Protein AF-D8LYL1-F1 (afdb_monomer_lite)

Secondary structure (DSSP, 8-state):
---S----EEEEEEEEE--TT--EEEE-TTTTTTEEEEEEES-TT--EEEEEEEEE--TTTT-EEEEE--TT--EEEEEETTTTTBSEEEEE--TT--EEEE-TTTT-B-SSTT-EEEEEEETT--EEEESS-TTSS-SEEEEEEE-TT-EEE-TTTTTT--EEEEES--HHHHHHHHHHHHHHHTT-

Organism: Blastocystis hominis (NCBI:txid12968)

pLDDT: mean 93.34, std 11.54, range [35.53, 98.94]

Radius of gyration: 15.85 Å; chains: 1; bounding box: 46×28×42 Å

Sequence (188 aa):
MMKNKLKLSTNKSFSIENCRHLKMIEIGEGSFIDFGRFEITKCPKLDSLNIGSEKDSWNFFAASFIIQQLDSLKTIYLGDSAFRMSTETCIENLPQLRTITLKANALLGNNTDSSTLSLTDLPALESLVAEKNSFYFPRTIFFSNISKKAKITLPGAFKKVITNSVSNVPGSLQRMIRDAAEAQSALR

Structure (mmCIF, N/CA/C/O backbone):
data_AF-D8LYL1-F1
#
_entry.id   AF-D8LYL1-F1
#
loop_
_atom_site.group_PDB
_atom_site.id
_atom_site.type_symbol
_atom_site.label_atom_id
_atom_site.label_alt_id
_atom_site.label_comp_id
_atom_site.label_asym_id
_atom_site.label_entity_id
_atom_site.label_seq_id
_atom_site.pdbx_PDB_ins_code
_atom_site.Cartn_x
_atom_site.Cartn_y
_atom_site.Cartn_z
_atom_site.occupancy
_atom_site.B_iso_or_equiv
_atom_site.auth_seq_id
_atom_site.auth_comp_id
_atom_site.auth_asym_id
_atom_site.auth_atom_id
_atom_site.pdbx_PDB_model_num
ATOM 1 N N . MET A 1 1 ? 20.976 -7.919 -18.813 1.00 35.53 1 MET A N 1
ATOM 2 C CA . MET A 1 1 ? 21.184 -6.454 -18.901 1.00 35.53 1 MET A CA 1
ATOM 3 C C . MET A 1 1 ? 20.131 -5.856 -19.826 1.00 35.53 1 MET A C 1
ATOM 5 O O . MET A 1 1 ? 20.262 -5.987 -21.036 1.00 35.53 1 MET A O 1
ATOM 9 N N . MET A 1 2 ? 19.076 -5.244 -19.282 1.00 36.84 2 MET A N 1
ATOM 10 C CA . MET A 1 2 ? 18.119 -4.466 -20.080 1.00 36.84 2 MET A CA 1
ATOM 11 C C . MET A 1 2 ? 18.784 -3.136 -20.465 1.00 36.84 2 MET A C 1
ATOM 13 O O . MET A 1 2 ? 19.057 -2.308 -19.603 1.00 36.84 2 MET A O 1
ATOM 17 N N . LYS A 1 3 ? 19.120 -2.966 -21.750 1.00 41.78 3 LYS A N 1
ATOM 18 C CA . LYS A 1 3 ? 19.848 -1.795 -22.284 1.00 41.78 3 LYS A CA 1
ATOM 19 C C . LYS A 1 3 ? 18.956 -0.591 -22.618 1.00 41.78 3 LYS A C 1
ATOM 21 O O . LYS A 1 3 ? 19.462 0.415 -23.101 1.00 41.78 3 LYS A O 1
ATOM 26 N N . ASN A 1 4 ? 17.663 -0.651 -22.319 1.00 45.97 4 ASN A N 1
ATOM 27 C CA . ASN A 1 4 ? 16.771 0.491 -22.477 1.00 45.97 4 ASN A CA 1
ATOM 28 C C . ASN A 1 4 ? 16.602 1.162 -21.116 1.00 45.97 4 ASN A C 1
ATOM 30 O O . ASN A 1 4 ? 15.990 0.593 -20.216 1.00 45.97 4 ASN A O 1
ATOM 34 N N . LYS A 1 5 ? 17.153 2.372 -20.954 1.00 50.19 5 LYS A N 1
ATOM 35 C CA . LYS A 1 5 ? 16.754 3.247 -19.847 1.00 50.19 5 LYS A CA 1
ATOM 36 C C . LYS A 1 5 ? 15.256 3.497 -20.014 1.00 50.19 5 LYS A C 1
ATOM 38 O O . LYS A 1 5 ? 14.868 4.218 -20.930 1.00 50.19 5 LYS A O 1
ATOM 43 N N . LEU A 1 6 ? 14.428 2.870 -19.176 1.00 54.28 6 LEU A N 1
ATOM 44 C CA . LEU A 1 6 ? 13.010 3.201 -19.061 1.00 54.28 6 LEU A CA 1
ATOM 45 C C . LEU A 1 6 ? 12.922 4.712 -18.829 1.00 54.28 6 LEU A C 1
ATOM 47 O O . LEU A 1 6 ? 13.354 5.215 -17.791 1.00 54.28 6 LEU A O 1
ATOM 51 N N . LYS A 1 7 ? 12.439 5.453 -19.829 1.00 57.56 7 LYS A N 1
ATOM 52 C CA . LYS A 1 7 ? 12.152 6.876 -19.677 1.00 57.56 7 LYS A CA 1
ATOM 53 C C . LYS A 1 7 ? 10.821 6.970 -18.943 1.00 57.56 7 LYS A C 1
ATOM 55 O O . LYS A 1 7 ? 9.768 6.997 -19.571 1.00 57.56 7 LYS A O 1
ATOM 60 N N . LEU A 1 8 ? 10.894 6.936 -17.616 1.00 57.91 8 LEU A N 1
ATOM 61 C CA . LEU A 1 8 ? 9.734 7.080 -16.743 1.00 57.91 8 LEU A CA 1
ATOM 62 C C . LEU A 1 8 ? 9.054 8.414 -17.057 1.00 57.91 8 LEU A C 1
ATOM 64 O O . LEU A 1 8 ? 9.705 9.461 -17.081 1.00 57.91 8 LEU A O 1
ATOM 68 N N . SER A 1 9 ? 7.765 8.353 -17.376 1.00 61.22 9 SER A N 1
ATOM 69 C CA . SER A 1 9 ? 6.973 9.518 -17.747 1.00 61.22 9 SER A CA 1
ATOM 70 C C . SER A 1 9 ? 6.070 9.889 -16.584 1.00 61.22 9 SER A C 1
ATOM 72 O O . SER A 1 9 ? 5.104 9.188 -16.294 1.00 61.22 9 SER A O 1
ATOM 74 N N . THR A 1 10 ? 6.320 11.041 -15.968 1.00 67.75 10 THR A N 1
ATOM 75 C CA . THR A 1 10 ? 5.402 11.639 -14.984 1.00 67.75 10 THR A CA 1
ATOM 76 C C . THR A 1 10 ? 4.073 12.076 -15.608 1.00 67.75 10 THR A C 1
ATOM 78 O O . THR A 1 10 ? 3.143 12.414 -14.889 1.00 67.75 10 THR A O 1
ATOM 81 N N . ASN A 1 11 ? 3.966 12.067 -16.941 1.00 82.94 11 ASN A N 1
ATOM 82 C CA . ASN A 1 11 ? 2.809 12.593 -17.669 1.00 82.94 11 ASN A CA 1
ATOM 83 C C . ASN A 1 11 ? 1.761 11.520 -18.000 1.00 82.94 11 ASN A C 1
ATOM 85 O O . ASN A 1 11 ? 0.723 11.840 -18.569 1.00 82.94 11 ASN A O 1
ATOM 89 N N . LYS A 1 12 ? 2.040 10.243 -17.713 1.00 93.75 12 LYS A N 1
ATOM 90 C CA . LYS A 1 12 ? 1.096 9.144 -17.945 1.00 93.75 12 LYS A CA 1
ATOM 91 C C . LYS A 1 12 ? 0.311 8.871 -16.668 1.00 93.75 12 LYS A C 1
ATOM 93 O O . LYS A 1 12 ? 0.912 8.599 -15.630 1.00 93.75 12 LYS A O 1
ATOM 98 N N . SER A 1 13 ? -1.011 8.909 -16.760 1.00 95.44 13 SER A N 1
ATOM 99 C CA . SER A 1 13 ? -1.916 8.619 -15.652 1.00 95.44 13 SER A CA 1
ATOM 100 C C . SER A 1 13 ? -2.978 7.604 -16.057 1.00 95.44 13 SER A C 1
ATOM 102 O O . SER A 1 13 ? -3.397 7.540 -17.212 1.00 95.44 13 SER A O 1
ATOM 104 N N . PHE A 1 14 ? -3.406 6.800 -15.090 1.00 97.31 14 PHE A N 1
ATOM 105 C CA . PHE A 1 14 ? -4.571 5.934 -15.198 1.00 97.31 14 PHE A CA 1
ATOM 106 C C . PHE A 1 14 ? -5.513 6.282 -14.049 1.00 97.31 14 PHE A C 1
ATOM 108 O O . PHE A 1 14 ? -5.157 6.081 -12.886 1.00 97.31 14 PHE A O 1
ATOM 115 N N . SER A 1 15 ? -6.684 6.836 -14.367 1.00 97.69 15 SER A N 1
ATOM 116 C CA . SER A 1 15 ? -7.690 7.200 -13.373 1.00 97.69 15 SER A CA 1
ATOM 117 C C . SER A 1 15 ? -9.020 6.498 -13.622 1.00 97.69 15 SER A C 1
ATOM 119 O O . SER A 1 15 ? -9.441 6.293 -14.762 1.00 97.69 15 SER A O 1
ATOM 121 N N . ILE A 1 16 ? -9.682 6.116 -12.532 1.00 98.12 16 ILE A N 1
ATOM 122 C CA . ILE A 1 16 ? -11.045 5.588 -12.530 1.00 98.12 16 ILE A CA 1
ATOM 123 C C . ILE A 1 16 ? -11.878 6.465 -11.605 1.00 98.12 16 ILE A C 1
ATOM 125 O O . ILE A 1 16 ? -11.659 6.512 -10.395 1.00 98.12 16 ILE A O 1
ATOM 129 N N . GLU A 1 17 ? -12.861 7.148 -12.182 1.00 97.38 17 GLU A N 1
ATOM 130 C CA . GLU A 1 17 ? -13.640 8.154 -11.470 1.00 97.38 17 GLU A CA 1
ATOM 131 C C . GLU A 1 17 ? -15.139 7.946 -11.679 1.00 97.38 17 GLU A C 1
ATOM 133 O O . GLU A 1 17 ? -15.590 7.605 -12.773 1.00 97.38 17 GLU A O 1
ATOM 138 N N . ASN A 1 18 ? -15.934 8.176 -10.631 1.00 95.75 18 ASN A N 1
ATOM 139 C CA . ASN A 1 18 ? -17.403 8.227 -10.696 1.00 95.75 18 ASN A CA 1
ATOM 140 C C . ASN A 1 18 ? -18.088 6.948 -11.229 1.00 95.75 18 ASN A C 1
ATOM 142 O O . ASN A 1 18 ? -19.220 6.987 -11.725 1.00 95.75 18 ASN A O 1
ATOM 146 N N . CYS A 1 19 ? -17.446 5.786 -11.097 1.00 97.12 19 CYS A N 1
ATOM 147 C CA . CYS A 1 19 ? -17.978 4.517 -11.583 1.00 97.12 19 CYS A CA 1
ATOM 148 C C . CYS A 1 19 ? -18.961 3.896 -10.570 1.00 97.12 19 CYS A C 1
ATOM 150 O O . CYS A 1 19 ? -18.605 3.060 -9.742 1.00 97.12 19 CYS A O 1
ATOM 152 N N . ARG A 1 20 ? -20.244 4.280 -10.660 1.00 96.25 20 ARG A N 1
ATOM 153 C CA . ARG A 1 20 ? -21.320 3.918 -9.701 1.00 96.25 20 ARG A CA 1
ATOM 154 C C . ARG A 1 20 ? -21.633 2.422 -9.573 1.00 96.25 20 ARG A C 1
ATOM 156 O O . ARG A 1 20 ? -22.315 2.025 -8.630 1.00 96.25 20 ARG A O 1
ATOM 163 N N . HIS A 1 21 ? -21.196 1.610 -10.532 1.00 97.69 21 HIS A N 1
ATOM 164 C CA . HIS A 1 21 ? -21.488 0.174 -10.600 1.00 97.69 21 HIS A CA 1
ATOM 165 C C . HIS A 1 21 ? -20.246 -0.713 -10.563 1.00 97.69 21 HIS A C 1
ATOM 167 O O . HIS A 1 21 ? -20.394 -1.931 -10.488 1.00 97.69 21 HIS A O 1
ATOM 173 N N . LEU A 1 22 ? -19.046 -0.128 -10.612 1.00 98.38 22 LEU A N 1
ATOM 174 C CA . LEU A 1 22 ? -17.807 -0.893 -10.589 1.00 98.38 22 LEU A CA 1
ATOM 175 C C . LEU A 1 22 ? -17.651 -1.553 -9.219 1.00 98.38 22 LEU A C 1
ATOM 177 O O . LEU A 1 22 ? -17.763 -0.874 -8.203 1.00 98.38 22 LEU A O 1
ATOM 181 N N . LYS A 1 23 ? -17.436 -2.871 -9.209 1.00 98.38 23 LYS A N 1
ATOM 182 C CA . LYS A 1 23 ? -17.340 -3.679 -7.982 1.00 98.38 23 LYS A CA 1
ATOM 183 C C . LYS A 1 23 ? -15.932 -4.170 -7.685 1.00 98.38 23 LYS A C 1
ATOM 185 O O . LYS A 1 23 ? -15.579 -4.319 -6.524 1.00 98.38 23 LYS A O 1
ATOM 190 N N . MET A 1 24 ? -15.139 -4.424 -8.715 1.00 98.44 24 MET A N 1
ATOM 191 C CA . MET A 1 24 ? -13.819 -5.026 -8.587 1.00 98.44 24 MET A CA 1
ATOM 192 C C . MET A 1 24 ? -12.910 -4.467 -9.670 1.00 98.44 24 MET A C 1
ATOM 194 O O . MET A 1 24 ? -13.361 -4.221 -10.790 1.00 98.44 24 MET A O 1
ATOM 198 N N . ILE A 1 25 ? -11.642 -4.279 -9.321 1.00 98.62 25 ILE A N 1
ATOM 199 C CA . ILE A 1 25 ? -10.571 -3.973 -10.264 1.00 98.62 25 ILE A CA 1
ATOM 200 C C . ILE A 1 25 ? -9.473 -5.007 -10.070 1.00 98.62 25 ILE A C 1
ATOM 202 O O . ILE A 1 25 ? -8.981 -5.189 -8.957 1.00 98.62 25 ILE A O 1
ATOM 206 N N . GLU A 1 26 ? -9.067 -5.621 -11.176 1.00 98.56 26 GLU A N 1
ATOM 207 C CA . GLU A 1 26 ? -7.904 -6.496 -11.241 1.00 98.56 26 GLU A CA 1
ATOM 208 C C . GLU A 1 26 ? -6.965 -5.993 -12.334 1.00 98.56 26 GLU A C 1
ATOM 210 O O . GLU A 1 26 ? -7.368 -5.811 -13.483 1.00 98.56 26 GLU A O 1
ATOM 215 N N . ILE A 1 27 ? -5.712 -5.734 -11.970 1.00 98.56 27 ILE A N 1
ATOM 216 C CA . ILE A 1 27 ? -4.666 -5.296 -12.894 1.00 98.56 27 ILE A CA 1
ATOM 217 C C . ILE A 1 27 ? -3.546 -6.329 -12.851 1.00 98.56 27 ILE A C 1
ATOM 219 O O . ILE A 1 27 ? -2.912 -6.517 -11.816 1.00 98.56 27 ILE A O 1
ATOM 223 N N . GLY A 1 28 ? -3.305 -7.000 -13.976 1.00 98.12 28 GLY A N 1
ATOM 224 C CA . GLY A 1 28 ? -2.303 -8.060 -14.079 1.00 98.12 28 GLY A CA 1
ATOM 225 C C . GLY A 1 28 ? -0.859 -7.552 -14.069 1.00 98.12 28 GLY A C 1
ATOM 226 O O . GLY A 1 28 ? -0.592 -6.366 -14.282 1.00 98.12 28 GLY A O 1
ATOM 227 N N . GLU A 1 29 ? 0.074 -8.477 -13.862 1.00 96.75 29 GLU A N 1
ATOM 228 C CA . GLU A 1 29 ? 1.528 -8.261 -13.885 1.00 96.75 29 GLU A CA 1
ATOM 229 C C . GLU A 1 29 ? 2.008 -7.465 -15.115 1.00 96.75 29 GLU A C 1
ATOM 231 O O . GLU A 1 29 ? 1.491 -7.614 -16.221 1.00 96.75 29 GLU A O 1
ATOM 236 N N . GLY A 1 30 ? 2.978 -6.572 -14.908 1.00 95.44 30 GLY A N 1
ATOM 237 C CA . GLY A 1 30 ? 3.610 -5.737 -15.936 1.00 95.44 30 GLY A CA 1
ATOM 238 C C . GLY A 1 30 ? 2.752 -4.584 -16.470 1.00 95.44 30 GLY A C 1
ATOM 239 O O . GLY A 1 30 ? 3.247 -3.742 -17.223 1.00 95.44 30 GLY A O 1
ATOM 240 N N . SER A 1 31 ? 1.476 -4.506 -16.086 1.00 97.06 31 SER A N 1
ATOM 241 C CA . SER A 1 31 ? 0.577 -3.445 -16.545 1.00 97.06 31 SER A CA 1
ATOM 242 C C . SER A 1 31 ? 1.019 -2.075 -16.029 1.00 97.06 31 SER A C 1
ATOM 244 O O . SER A 1 31 ? 1.331 -1.916 -14.846 1.00 97.06 31 SER A O 1
ATOM 246 N N . PHE A 1 32 ? 0.974 -1.076 -16.914 1.00 95.94 32 PHE A N 1
ATOM 247 C CA . PHE A 1 32 ? 1.238 0.334 -16.604 1.00 95.94 32 PHE A CA 1
ATOM 248 C C . PHE A 1 32 ? 2.630 0.613 -16.003 1.00 95.94 32 PHE A C 1
ATOM 250 O O . PHE A 1 32 ? 2.790 1.556 -15.233 1.00 95.94 32 PHE A O 1
ATOM 257 N N . ILE A 1 33 ? 3.650 -0.185 -16.349 1.00 94.06 33 ILE A N 1
ATOM 258 C CA . ILE A 1 33 ? 5.019 -0.057 -15.811 1.00 94.06 33 ILE A CA 1
ATOM 259 C C . ILE A 1 33 ? 5.603 1.364 -15.902 1.00 94.06 33 ILE A C 1
ATOM 261 O O . ILE A 1 33 ? 6.365 1.758 -15.027 1.00 94.06 33 ILE A O 1
ATOM 265 N N . ASP A 1 34 ? 5.251 2.135 -16.935 1.00 91.88 34 ASP A N 1
ATOM 266 C CA . ASP A 1 34 ? 5.785 3.477 -17.196 1.00 91.88 34 ASP A CA 1
ATOM 267 C C . ASP A 1 34 ? 4.794 4.621 -16.910 1.00 91.88 34 ASP A C 1
ATOM 269 O O . ASP A 1 34 ? 5.017 5.757 -17.347 1.00 91.88 34 ASP A O 1
ATOM 273 N N . PHE A 1 35 ? 3.707 4.329 -16.186 1.00 94.56 35 PHE A N 1
ATOM 274 C CA . PHE A 1 35 ? 2.740 5.324 -15.726 1.00 94.56 35 PHE A CA 1
ATOM 275 C C . PHE A 1 35 ? 3.221 5.971 -14.430 1.00 94.56 35 PHE A C 1
ATOM 277 O O . PHE A 1 35 ? 3.679 5.283 -13.527 1.00 94.56 35 PHE A O 1
ATOM 284 N N . GLY A 1 36 ? 3.078 7.292 -14.326 1.00 93.62 36 GLY A N 1
ATOM 285 C CA . GLY A 1 36 ? 3.483 8.069 -13.152 1.00 93.62 36 GLY A CA 1
ATOM 286 C C . GLY A 1 36 ? 2.371 8.276 -12.121 1.00 93.62 36 GLY A C 1
ATOM 287 O O . GLY A 1 36 ? 2.647 8.739 -11.018 1.00 93.62 36 GLY A O 1
ATOM 288 N N . ARG A 1 37 ? 1.114 7.948 -12.447 1.00 96.00 37 ARG A N 1
ATOM 289 C CA . ARG A 1 37 ? -0.026 8.131 -11.535 1.00 96.00 37 ARG A CA 1
ATOM 290 C C . ARG A 1 37 ? -1.101 7.069 -11.738 1.00 96.00 37 ARG A C 1
ATOM 292 O O . ARG A 1 37 ? -1.548 6.844 -12.863 1.00 96.00 37 ARG A O 1
ATOM 299 N N . PHE A 1 38 ? -1.555 6.491 -10.635 1.00 98.06 38 PHE A N 1
ATOM 300 C CA . PHE A 1 38 ? -2.753 5.668 -10.543 1.00 98.06 38 PHE A CA 1
ATOM 301 C C . PHE A 1 38 ? -3.721 6.297 -9.545 1.00 98.06 38 PHE A C 1
ATOM 303 O O . PHE A 1 38 ? -3.329 6.585 -8.411 1.00 98.06 38 PHE A O 1
ATOM 310 N N . GLU A 1 39 ? -4.968 6.504 -9.959 1.00 98.44 39 GLU A N 1
ATOM 311 C CA . GLU A 1 39 ? -5.977 7.141 -9.116 1.00 98.44 39 GLU A CA 1
ATOM 312 C C . GLU A 1 39 ? -7.346 6.464 -9.206 1.00 98.44 39 GLU A C 1
ATOM 314 O O . GLU A 1 39 ? -7.836 6.159 -10.293 1.00 98.44 39 GLU A O 1
ATOM 319 N N . ILE A 1 40 ? -7.993 6.272 -8.056 1.00 98.50 40 ILE A N 1
ATOM 320 C CA . ILE A 1 40 ? -9.401 5.878 -7.984 1.00 98.50 40 ILE A CA 1
ATOM 321 C C . ILE A 1 40 ? -10.132 6.808 -7.023 1.00 98.50 40 ILE A C 1
ATOM 323 O O . ILE A 1 40 ? -9.739 6.949 -5.863 1.00 98.50 40 ILE A O 1
ATOM 327 N N . THR A 1 41 ? -11.236 7.393 -7.490 1.00 97.69 41 THR A N 1
ATOM 328 C CA . THR A 1 41 ? -12.102 8.234 -6.657 1.00 97.69 41 THR A CA 1
ATOM 329 C C . THR A 1 41 ? -13.583 8.064 -6.993 1.00 97.69 41 THR A C 1
ATOM 331 O O . THR A 1 41 ? -13.959 7.722 -8.119 1.00 97.69 41 THR A O 1
ATOM 334 N N . LYS A 1 42 ? -14.458 8.283 -6.003 1.00 94.12 42 LYS A N 1
ATOM 335 C CA . LYS A 1 42 ? -15.925 8.306 -6.165 1.00 94.12 42 LYS A CA 1
ATOM 336 C C . LYS A 1 42 ? -16.498 7.049 -6.837 1.00 94.12 42 LYS A C 1
ATOM 338 O O . LYS A 1 42 ? -17.405 7.126 -7.667 1.00 94.12 42 LYS A O 1
ATOM 343 N N . CYS A 1 43 ? -15.981 5.875 -6.482 1.00 97.81 43 CYS A N 1
ATOM 344 C CA . CYS A 1 43 ? -16.502 4.582 -6.935 1.00 97.81 43 CYS A CA 1
ATOM 345 C C . CYS A 1 43 ? -17.220 3.879 -5.767 1.00 97.81 43 CYS A C 1
ATOM 347 O O . CYS A 1 43 ? -16.643 3.001 -5.127 1.00 97.81 43 CYS A O 1
ATOM 349 N N . PRO A 1 44 ? -18.482 4.250 -5.462 1.00 96.25 44 PRO A N 1
ATOM 350 C CA . PRO A 1 44 ? -19.143 3.906 -4.198 1.00 96.25 44 PRO A CA 1
ATOM 351 C C . PRO A 1 44 ? -19.462 2.418 -4.036 1.00 96.25 44 PRO A C 1
ATOM 353 O O . PRO A 1 44 ? -19.811 2.002 -2.939 1.00 96.25 44 PRO A O 1
ATOM 356 N N . LYS A 1 45 ? -19.388 1.618 -5.108 1.00 98.25 45 LYS A N 1
ATOM 357 C CA . LYS A 1 45 ? -19.625 0.164 -5.077 1.00 98.25 45 LYS A CA 1
ATOM 358 C C . LYS A 1 45 ? -18.350 -0.665 -5.222 1.00 98.25 45 LYS A C 1
ATOM 360 O O . LYS A 1 45 ? -18.462 -1.890 -5.229 1.00 98.25 45 LYS A O 1
ATOM 365 N N . LEU A 1 46 ? -17.179 -0.032 -5.350 1.00 98.75 46 LEU A N 1
ATOM 366 C CA . LEU A 1 46 ? -15.925 -0.766 -5.469 1.00 98.75 46 LEU A CA 1
ATOM 367 C C . LEU A 1 46 ? -15.659 -1.471 -4.140 1.00 98.75 46 LEU A C 1
ATOM 369 O O . LEU A 1 46 ? -15.619 -0.818 -3.107 1.00 98.75 46 LEU A O 1
ATOM 373 N N . ASP A 1 47 ? -15.519 -2.789 -4.186 1.00 98.50 47 ASP A N 1
ATOM 374 C CA . ASP A 1 47 ? -15.397 -3.672 -3.027 1.00 98.50 47 ASP A CA 1
ATOM 375 C C . ASP A 1 47 ? -13.963 -4.196 -2.868 1.00 98.50 47 ASP A C 1
ATOM 377 O O . ASP A 1 47 ? -13.464 -4.297 -1.747 1.00 98.50 47 ASP A O 1
ATOM 381 N N . SER A 1 48 ? -13.268 -4.447 -3.982 1.00 98.81 48 SER A N 1
ATOM 382 C CA . SER A 1 48 ? -11.899 -4.976 -3.993 1.00 98.81 48 SER A CA 1
ATOM 383 C C . SER A 1 48 ? -11.024 -4.352 -5.081 1.00 98.81 48 SER A C 1
ATOM 385 O O . SER A 1 48 ? -11.479 -4.053 -6.190 1.00 98.81 48 SER A O 1
ATOM 387 N N . LEU A 1 49 ? -9.745 -4.179 -4.743 1.00 98.88 49 LEU A N 1
ATOM 388 C CA . LEU A 1 49 ? -8.687 -3.729 -5.640 1.00 98.88 49 LEU A CA 1
ATOM 389 C C . LEU A 1 49 ? -7.500 -4.691 -5.563 1.00 98.88 49 LEU A C 1
ATOM 391 O O . LEU A 1 49 ? -6.824 -4.751 -4.536 1.00 98.88 49 LEU A O 1
ATOM 395 N N . ASN A 1 50 ? -7.216 -5.379 -6.667 1.00 98.88 50 ASN A N 1
ATOM 396 C CA . ASN A 1 50 ? -6.086 -6.294 -6.798 1.00 98.88 50 ASN A CA 1
ATOM 397 C C . ASN A 1 50 ? -5.153 -5.807 -7.913 1.00 98.88 50 ASN A C 1
ATOM 399 O O . ASN A 1 50 ? -5.564 -5.685 -9.067 1.00 98.88 50 ASN A O 1
ATOM 403 N N . ILE A 1 51 ? -3.889 -5.531 -7.592 1.00 98.81 51 ILE A N 1
ATOM 404 C CA . ILE A 1 51 ? -2.882 -5.135 -8.584 1.00 98.81 51 ILE A CA 1
ATOM 405 C C . ILE A 1 51 ? -1.660 -6.031 -8.443 1.00 98.81 51 ILE A C 1
ATOM 407 O O . ILE A 1 51 ? -1.015 -6.054 -7.399 1.00 98.81 51 ILE A O 1
ATOM 411 N N . GLY A 1 52 ? -1.307 -6.706 -9.527 1.00 98.38 52 GLY A N 1
ATOM 412 C CA . GLY A 1 52 ? -0.116 -7.529 -9.632 1.00 98.38 52 GLY A CA 1
ATOM 413 C C . GLY A 1 52 ? -0.256 -8.939 -9.063 1.00 98.38 52 GLY A C 1
ATOM 414 O O . GLY A 1 52 ? -1.353 -9.410 -8.768 1.00 98.38 52 GLY A O 1
ATOM 415 N N . SER A 1 53 ? 0.876 -9.631 -8.937 1.00 96.12 53 SER A N 1
ATOM 416 C CA . SER A 1 53 ? 0.958 -11.029 -8.496 1.00 96.12 53 SER A CA 1
ATOM 417 C C . SER A 1 53 ? 1.918 -11.201 -7.306 1.00 96.12 53 SER A C 1
ATOM 419 O O . SER A 1 53 ? 2.558 -10.252 -6.864 1.00 96.12 53 SER A O 1
ATOM 421 N N . GLU A 1 54 ? 2.014 -12.403 -6.727 1.00 93.56 54 GLU A N 1
ATOM 422 C CA . GLU A 1 54 ? 3.030 -12.685 -5.690 1.00 93.56 54 GLU A CA 1
ATOM 423 C C . GLU A 1 54 ? 4.472 -12.663 -6.229 1.00 93.56 54 GLU A C 1
ATOM 425 O O . GLU A 1 54 ? 5.422 -12.661 -5.450 1.00 93.56 54 GLU A O 1
ATOM 430 N N . LYS A 1 55 ? 4.640 -12.680 -7.555 1.00 92.69 55 LYS A N 1
ATOM 431 C CA . LYS A 1 55 ? 5.935 -12.558 -8.226 1.00 92.69 55 LYS A CA 1
ATOM 432 C C . LYS A 1 55 ? 6.246 -11.088 -8.475 1.00 92.69 55 LYS A C 1
ATOM 434 O O . LYS A 1 55 ? 5.357 -10.246 -8.400 1.00 92.69 55 LYS A O 1
ATOM 439 N N . ASP A 1 56 ? 7.505 -10.805 -8.798 1.00 94.75 56 ASP A N 1
ATOM 440 C CA . ASP A 1 56 ? 7.990 -9.461 -9.121 1.00 94.75 56 ASP A CA 1
ATOM 441 C C . ASP A 1 56 ? 7.164 -8.842 -10.263 1.00 94.75 56 ASP A C 1
ATOM 443 O O . ASP A 1 56 ? 7.355 -9.156 -11.436 1.00 94.75 56 ASP A O 1
ATOM 447 N N . SER A 1 57 ? 6.198 -7.998 -9.898 1.00 94.25 57 SER A N 1
ATOM 448 C CA . SER A 1 57 ? 5.027 -7.704 -10.722 1.00 94.25 57 SER A CA 1
ATOM 449 C C . SER A 1 57 ? 5.200 -6.473 -11.609 1.00 94.25 57 SER A C 1
ATOM 451 O O . SER A 1 57 ? 4.475 -6.301 -12.584 1.00 94.25 57 SER A O 1
ATOM 453 N N . TRP A 1 58 ? 6.142 -5.586 -11.273 1.00 96.00 58 TRP A N 1
ATOM 454 C CA . TRP A 1 58 ? 6.504 -4.392 -12.057 1.00 96.00 58 TRP A CA 1
ATOM 455 C C . TRP A 1 58 ? 5.334 -3.485 -12.490 1.00 96.00 58 TRP A C 1
ATOM 457 O O . TRP A 1 58 ? 5.419 -2.772 -13.490 1.00 96.00 58 TRP A O 1
ATOM 467 N N . ASN A 1 59 ? 4.241 -3.465 -11.728 1.00 97.88 59 ASN A N 1
ATOM 468 C CA . ASN A 1 59 ? 3.136 -2.546 -11.975 1.00 97.88 59 ASN A CA 1
ATOM 469 C C . ASN A 1 59 ? 3.485 -1.138 -11.488 1.00 97.88 59 ASN A C 1
ATOM 471 O O . ASN A 1 59 ? 3.929 -0.984 -10.350 1.00 97.88 59 ASN A O 1
ATOM 475 N N . PHE A 1 60 ? 3.214 -0.120 -12.311 1.00 96.69 60 PHE A N 1
ATOM 476 C CA . PHE A 1 60 ? 3.280 1.291 -11.909 1.00 96.69 60 PHE A CA 1
ATOM 477 C C . PHE A 1 60 ? 4.610 1.694 -11.237 1.00 96.69 60 PHE A C 1
ATOM 479 O O . PHE A 1 60 ? 4.628 2.242 -10.132 1.00 96.69 60 PHE A O 1
ATOM 486 N N . PHE A 1 61 ? 5.749 1.395 -11.869 1.00 94.94 61 PHE A N 1
ATOM 487 C CA . PHE A 1 61 ? 7.052 1.731 -11.295 1.00 94.94 61 PHE A CA 1
ATOM 488 C C . PHE A 1 61 ? 7.217 3.252 -11.162 1.00 94.94 61 PHE A C 1
ATOM 490 O O . PHE A 1 61 ? 7.034 3.997 -12.121 1.00 94.94 61 PHE A O 1
ATOM 497 N N . ALA A 1 62 ? 7.624 3.702 -9.976 1.00 93.94 62 ALA A N 1
ATOM 498 C CA . ALA A 1 62 ? 7.774 5.109 -9.617 1.00 93.94 62 ALA A CA 1
ATOM 499 C C . ALA A 1 62 ? 6.504 5.966 -9.790 1.00 93.94 62 ALA A C 1
ATOM 501 O O . ALA A 1 62 ? 6.597 7.158 -10.084 1.00 93.94 62 ALA A O 1
ATOM 502 N N . ALA A 1 63 ? 5.327 5.364 -9.598 1.00 95.31 63 ALA A N 1
ATOM 503 C CA . ALA A 1 63 ? 4.047 6.054 -9.696 1.00 95.31 63 ALA A CA 1
ATOM 504 C C . ALA A 1 63 ? 3.489 6.496 -8.337 1.00 95.31 63 ALA A C 1
ATOM 506 O O . ALA A 1 63 ? 3.756 5.877 -7.302 1.00 95.31 63 ALA A O 1
ATOM 507 N N . SER A 1 64 ? 2.620 7.507 -8.362 1.00 96.56 64 SER A N 1
ATOM 508 C CA . SER A 1 64 ? 1.705 7.788 -7.255 1.00 96.56 64 SER A CA 1
ATOM 509 C C . SER A 1 64 ? 0.583 6.743 -7.195 1.00 96.56 64 SER A C 1
ATOM 511 O O . SER A 1 64 ? 0.004 6.399 -8.228 1.00 96.56 64 SER A O 1
ATOM 513 N N . PHE A 1 65 ? 0.246 6.286 -5.988 1.00 98.44 65 PHE A N 1
ATOM 514 C CA . PHE A 1 65 ? -0.901 5.418 -5.701 1.00 98.44 65 PHE A CA 1
ATOM 515 C C . PHE A 1 65 ? -1.924 6.183 -4.864 1.00 98.44 65 PHE A C 1
ATOM 517 O O . PHE A 1 65 ? -1.660 6.473 -3.697 1.00 98.44 65 PHE A O 1
ATOM 524 N N . ILE A 1 66 ? -3.065 6.541 -5.457 1.00 98.69 66 ILE A N 1
ATOM 525 C CA . ILE A 1 66 ? -4.041 7.439 -4.829 1.00 98.69 66 ILE A CA 1
ATOM 526 C C . ILE A 1 66 ? -5.421 6.802 -4.856 1.00 98.69 66 ILE A C 1
ATOM 528 O O . ILE A 1 66 ? -6.027 6.632 -5.910 1.00 98.69 66 ILE A O 1
ATOM 532 N N . ILE A 1 67 ? -5.926 6.457 -3.680 1.00 98.31 67 ILE A N 1
ATOM 533 C CA . ILE A 1 67 ? -7.204 5.781 -3.500 1.00 98.31 67 ILE A CA 1
ATOM 534 C C . ILE A 1 67 ? -7.968 6.521 -2.413 1.00 98.31 67 ILE A C 1
ATOM 536 O O . ILE A 1 67 ? -7.584 6.486 -1.242 1.00 98.31 67 ILE A O 1
ATOM 540 N N . GLN A 1 68 ? -9.042 7.201 -2.808 1.00 97.44 68 GLN A N 1
ATOM 541 C CA . GLN A 1 68 ? -9.767 8.093 -1.910 1.00 97.44 68 GLN A CA 1
ATOM 542 C C . GLN A 1 68 ? -11.274 8.093 -2.152 1.00 97.44 68 GLN A C 1
ATOM 544 O O . GLN A 1 68 ? -11.732 7.919 -3.280 1.00 97.44 68 GLN A O 1
ATOM 549 N N . GLN A 1 69 ? -12.049 8.346 -1.093 1.00 95.88 69 GLN A N 1
ATOM 550 C CA . GLN A 1 69 ? -13.511 8.503 -1.164 1.00 95.88 69 GLN A CA 1
ATOM 551 C C . GLN A 1 69 ? -14.214 7.262 -1.747 1.00 95.88 69 GLN A C 1
ATOM 553 O O . GLN A 1 69 ? -14.998 7.359 -2.699 1.00 95.88 69 GLN A O 1
ATOM 558 N N . LEU A 1 70 ? -13.899 6.079 -1.205 1.00 98.25 70 LEU A N 1
ATOM 559 C CA . LEU A 1 70 ? -14.483 4.802 -1.631 1.00 98.25 70 LEU A CA 1
ATOM 560 C C . LEU A 1 70 ? -15.210 4.126 -0.469 1.00 98.25 70 LEU A C 1
ATOM 562 O O . LEU A 1 70 ? -14.634 3.358 0.301 1.00 98.25 70 LEU A O 1
ATOM 566 N N . ASP A 1 71 ? -16.510 4.395 -0.384 1.00 97.19 71 ASP A N 1
ATOM 567 C CA . ASP A 1 71 ? -17.344 4.021 0.763 1.00 97.19 71 ASP A CA 1
ATOM 568 C C . ASP A 1 71 ? -17.501 2.510 0.968 1.00 97.19 71 ASP A C 1
ATOM 570 O O . ASP A 1 71 ? -17.781 2.077 2.083 1.00 97.19 71 ASP A O 1
ATOM 574 N N . SER A 1 72 ? -17.328 1.706 -0.086 1.00 98.56 72 SER A N 1
ATOM 575 C CA . SER A 1 72 ? -17.519 0.248 -0.036 1.00 98.56 72 SER A CA 1
ATOM 576 C C . SER A 1 72 ? -16.229 -0.563 -0.129 1.00 98.56 72 SER A C 1
ATOM 578 O O . SER A 1 72 ? -16.310 -1.786 -0.029 1.00 98.56 72 SER A O 1
ATOM 580 N N . LEU A 1 73 ? -15.062 0.065 -0.325 1.00 98.81 73 LEU A N 1
ATOM 581 C CA . LEU A 1 73 ? -13.827 -0.683 -0.568 1.00 98.81 73 LEU A CA 1
ATOM 582 C C . LEU A 1 73 ? -13.426 -1.432 0.702 1.00 98.81 73 LEU A C 1
ATOM 584 O O . LEU A 1 73 ? -13.250 -0.815 1.748 1.00 98.81 73 LEU A O 1
ATOM 588 N N . LYS A 1 74 ? -13.263 -2.753 0.606 1.00 98.88 74 LYS A N 1
ATOM 589 C CA . LYS A 1 74 ? -12.929 -3.632 1.736 1.00 98.88 74 LYS A CA 1
ATOM 590 C C . LYS A 1 74 ? -11.501 -4.134 1.689 1.00 98.88 74 LYS A C 1
ATOM 592 O O . LYS A 1 74 ? -10.880 -4.270 2.748 1.00 98.88 74 LYS A O 1
ATOM 597 N N . THR A 1 75 ? -10.988 -4.419 0.494 1.00 98.94 75 THR A N 1
ATOM 598 C CA . THR A 1 75 ? -9.683 -5.060 0.330 1.00 98.94 75 THR A CA 1
ATOM 599 C C . THR A 1 75 ? -8.809 -4.340 -0.689 1.00 98.94 75 THR A C 1
ATOM 601 O O . THR A 1 75 ? -9.259 -3.939 -1.764 1.00 98.94 75 THR A O 1
ATOM 604 N N . ILE A 1 76 ? -7.532 -4.198 -0.335 1.00 98.94 76 ILE A N 1
ATOM 605 C CA . ILE A 1 76 ? -6.461 -3.799 -1.245 1.00 98.94 76 ILE A CA 1
ATOM 606 C C . ILE A 1 76 ? -5.399 -4.894 -1.212 1.00 98.94 76 ILE A C 1
ATOM 608 O O . ILE A 1 76 ? -4.895 -5.2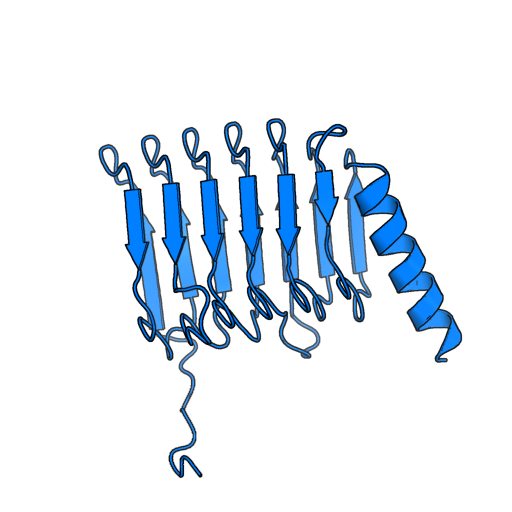50 -0.143 1.00 98.94 76 ILE A O 1
ATOM 612 N N . TYR A 1 77 ? -5.041 -5.397 -2.385 1.00 98.88 77 TYR A N 1
ATOM 613 C CA . TYR A 1 77 ? -3.921 -6.302 -2.588 1.00 98.88 77 TYR A CA 1
ATOM 614 C C . TYR A 1 77 ? -2.957 -5.702 -3.608 1.00 98.88 77 TYR A C 1
ATOM 616 O O . TYR A 1 77 ? -3.363 -5.381 -4.727 1.00 98.88 77 TYR A O 1
ATOM 624 N N . LEU A 1 78 ? -1.681 -5.590 -3.234 1.00 98.88 78 LEU A N 1
ATOM 625 C CA . LEU A 1 78 ? -0.602 -5.170 -4.125 1.00 98.88 78 LEU A CA 1
ATOM 626 C C . LEU A 1 78 ? 0.497 -6.239 -4.172 1.00 98.88 78 LEU A C 1
ATOM 628 O O . LEU A 1 78 ? 1.053 -6.617 -3.137 1.00 98.88 78 LEU A O 1
ATOM 632 N N . GLY A 1 79 ? 0.796 -6.701 -5.384 1.00 98.75 79 GLY A N 1
ATOM 633 C CA . GLY A 1 79 ? 1.825 -7.685 -5.711 1.00 98.75 79 GLY A CA 1
ATOM 634 C C . GLY A 1 79 ? 3.264 -7.187 -5.540 1.00 98.75 79 GLY A C 1
ATOM 635 O O . GLY A 1 79 ? 3.485 -6.006 -5.266 1.00 98.75 79 GLY A O 1
ATOM 636 N N . ASP A 1 80 ? 4.253 -8.083 -5.671 1.00 98.56 80 ASP A N 1
ATOM 637 C CA . ASP A 1 80 ? 5.666 -7.729 -5.432 1.00 98.56 80 ASP A CA 1
ATOM 638 C C . ASP A 1 80 ? 6.089 -6.622 -6.404 1.00 98.56 80 ASP A C 1
ATOM 640 O O . ASP A 1 80 ? 5.687 -6.595 -7.566 1.00 98.56 80 ASP A O 1
ATOM 644 N N . SER A 1 81 ? 6.841 -5.646 -5.908 1.00 98.38 81 SER A N 1
ATOM 645 C CA . SER A 1 81 ? 7.259 -4.445 -6.640 1.00 98.38 81 SER A CA 1
ATOM 646 C C . SER A 1 81 ? 6.134 -3.589 -7.251 1.00 98.38 81 SER A C 1
ATOM 648 O O . SER A 1 81 ? 6.442 -2.644 -7.984 1.00 98.38 81 SER A O 1
ATOM 650 N N . ALA A 1 82 ? 4.851 -3.837 -6.958 1.00 98.62 82 ALA A N 1
ATOM 651 C CA . ALA A 1 82 ? 3.778 -2.944 -7.387 1.00 98.62 82 ALA A CA 1
ATOM 652 C C . ALA A 1 82 ? 3.961 -1.568 -6.727 1.00 98.62 82 ALA A C 1
ATOM 654 O O . ALA A 1 82 ? 4.073 -1.460 -5.504 1.00 98.62 82 ALA A O 1
ATOM 655 N N . PHE A 1 83 ? 4.016 -0.504 -7.528 1.00 97.81 83 PHE A N 1
ATOM 656 C CA . PHE A 1 83 ? 4.328 0.847 -7.050 1.00 97.81 83 PHE A CA 1
ATOM 657 C C . PHE A 1 83 ? 5.686 0.951 -6.339 1.00 97.81 83 PHE A C 1
ATOM 659 O O . PHE A 1 83 ? 5.864 1.742 -5.411 1.00 97.81 83 PHE A O 1
ATOM 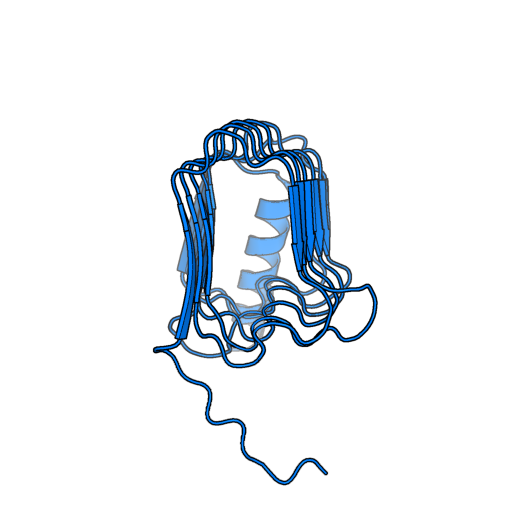666 N N . ARG A 1 84 ? 6.677 0.151 -6.749 1.00 96.62 84 ARG A N 1
ATOM 667 C CA . ARG A 1 84 ? 8.050 0.313 -6.260 1.00 96.62 84 ARG A CA 1
ATOM 668 C C . ARG A 1 84 ? 8.587 1.695 -6.644 1.00 96.62 84 ARG A C 1
ATOM 670 O O . ARG A 1 84 ? 8.431 2.124 -7.782 1.00 96.62 84 ARG A O 1
ATOM 677 N N . MET A 1 85 ? 9.289 2.342 -5.714 1.00 94.69 85 MET A N 1
ATOM 678 C CA . MET A 1 85 ? 9.730 3.743 -5.784 1.00 94.69 85 MET A CA 1
ATOM 679 C C . MET A 1 85 ? 8.571 4.750 -5.809 1.00 94.69 85 MET A C 1
ATOM 681 O O . MET A 1 85 ? 8.674 5.772 -6.485 1.00 94.69 85 MET A O 1
ATOM 685 N N . SER A 1 86 ? 7.479 4.486 -5.083 1.00 95.31 86 SER A N 1
ATOM 686 C CA . SER A 1 86 ? 6.309 5.370 -5.064 1.00 95.31 86 SER A CA 1
ATOM 687 C C . SER A 1 86 ? 6.671 6.800 -4.647 1.00 95.31 86 SER A C 1
ATOM 689 O O . SER A 1 86 ? 7.365 7.049 -3.656 1.00 95.31 86 SER A O 1
ATOM 691 N N . THR A 1 87 ? 6.202 7.769 -5.425 1.00 93.12 87 THR A N 1
ATOM 692 C CA . THR A 1 87 ? 6.385 9.201 -5.149 1.00 93.12 87 THR A CA 1
ATOM 693 C C . THR A 1 87 ? 5.381 9.707 -4.123 1.00 93.12 87 THR A C 1
ATOM 695 O O . THR A 1 87 ? 5.710 10.549 -3.300 1.00 93.12 87 THR A O 1
ATOM 698 N N . GLU A 1 88 ? 4.171 9.167 -4.152 1.00 95.94 88 GLU A N 1
ATOM 699 C CA . GLU A 1 88 ? 3.077 9.523 -3.260 1.00 95.94 88 GLU A CA 1
ATOM 700 C C . GLU A 1 88 ? 2.210 8.288 -3.046 1.00 95.94 88 GLU A C 1
ATOM 702 O O . GLU A 1 88 ? 1.943 7.507 -3.965 1.00 95.94 88 GLU A O 1
ATOM 707 N N . THR A 1 89 ? 1.781 8.085 -1.813 1.00 98.31 89 THR A N 1
ATOM 708 C CA . THR A 1 89 ? 0.825 7.045 -1.460 1.00 98.31 89 THR A CA 1
ATOM 709 C C . THR A 1 89 ? -0.259 7.670 -0.605 1.00 98.31 89 THR A C 1
ATOM 711 O O . THR A 1 89 ? 0.026 8.157 0.484 1.00 98.31 89 THR A O 1
ATOM 714 N N . CYS A 1 90 ? -1.490 7.655 -1.100 1.00 98.69 90 CYS A N 1
ATOM 715 C CA . CYS A 1 90 ? -2.662 8.244 -0.467 1.00 98.69 90 CYS A CA 1
ATOM 716 C C . CYS A 1 90 ? -3.747 7.165 -0.384 1.00 98.69 90 CYS A C 1
ATOM 718 O O . CYS A 1 90 ? -4.224 6.673 -1.408 1.00 98.69 90 CYS A O 1
ATOM 720 N N . ILE A 1 91 ? -4.076 6.746 0.839 1.00 98.75 91 ILE A N 1
ATOM 721 C CA . ILE A 1 91 ? -5.121 5.764 1.144 1.00 98.75 91 ILE A CA 1
ATOM 722 C C . ILE A 1 91 ? -6.016 6.408 2.201 1.00 98.75 91 ILE A C 1
ATOM 724 O O . ILE A 1 91 ? -5.716 6.352 3.395 1.00 98.75 91 ILE A O 1
ATOM 728 N N . GLU A 1 92 ? -7.070 7.082 1.745 1.00 98.56 92 GLU A N 1
ATOM 729 C CA . GLU A 1 92 ? -7.803 8.044 2.572 1.00 98.56 92 GLU A CA 1
ATOM 730 C C . GLU A 1 92 ? -9.318 7.928 2.422 1.00 98.56 92 GLU A C 1
ATOM 732 O O . GLU A 1 92 ? -9.832 7.699 1.328 1.00 98.56 92 GLU A O 1
ATOM 737 N N . ASN A 1 93 ? -10.063 8.168 3.503 1.00 98.50 93 ASN A N 1
ATOM 738 C CA . ASN A 1 93 ? -11.531 8.173 3.487 1.00 98.50 93 ASN A CA 1
ATOM 739 C C . ASN A 1 93 ? -12.118 6.851 2.959 1.00 98.50 93 ASN A C 1
ATOM 741 O O . ASN A 1 93 ? -12.887 6.831 1.992 1.00 98.50 93 ASN A O 1
ATOM 745 N N . LEU A 1 94 ? -11.727 5.738 3.590 1.00 98.75 94 LEU A N 1
ATOM 746 C CA . LEU A 1 94 ? -12.153 4.384 3.219 1.00 98.75 94 LEU A CA 1
ATOM 747 C C . LEU A 1 94 ? -12.830 3.712 4.428 1.00 98.75 94 LEU A C 1
ATOM 749 O O . LEU A 1 94 ? -12.231 2.867 5.101 1.00 98.75 94 LEU A O 1
ATOM 753 N N . PRO A 1 95 ? -14.086 4.086 4.743 1.00 98.56 95 PRO A N 1
ATOM 754 C CA . PRO A 1 95 ? -14.741 3.725 6.002 1.00 98.56 95 PRO A CA 1
ATOM 755 C C . PRO A 1 95 ? -14.996 2.222 6.170 1.00 98.56 95 PRO A C 1
ATOM 757 O O . PRO A 1 95 ? -15.197 1.771 7.295 1.00 98.56 95 PRO A O 1
ATOM 760 N N . GLN A 1 96 ? -14.992 1.449 5.080 1.00 98.75 96 GLN A N 1
ATOM 761 C CA . GLN A 1 96 ? -15.207 -0.003 5.080 1.00 98.75 96 GLN A CA 1
ATOM 762 C C . GLN A 1 96 ? -13.929 -0.810 4.807 1.00 98.75 96 GLN A C 1
ATOM 764 O O . GLN A 1 96 ? -14.006 -2.040 4.738 1.00 98.75 96 GLN A O 1
ATOM 769 N N . LEU A 1 97 ? -12.764 -0.161 4.673 1.00 98.88 97 LEU A N 1
ATOM 770 C CA . LEU A 1 97 ? -11.520 -0.861 4.363 1.00 98.88 97 LEU A CA 1
ATOM 771 C C . LEU A 1 97 ? -11.082 -1.706 5.555 1.00 98.88 97 LEU A C 1
ATOM 773 O O . LEU A 1 97 ? -10.840 -1.180 6.639 1.00 98.88 97 LEU A O 1
ATOM 777 N N . ARG A 1 98 ? -10.951 -3.016 5.337 1.00 98.88 98 ARG A N 1
ATOM 778 C CA . ARG A 1 98 ? -10.591 -3.993 6.374 1.00 98.88 98 ARG A CA 1
ATOM 779 C C . ARG A 1 98 ? -9.165 -4.479 6.230 1.00 98.88 98 ARG A C 1
ATOM 781 O O . ARG A 1 98 ? -8.466 -4.580 7.235 1.00 98.88 98 ARG A O 1
ATOM 788 N N . THR A 1 99 ? -8.725 -4.767 5.008 1.00 98.94 99 THR A N 1
ATOM 789 C CA . THR A 1 99 ? -7.434 -5.428 4.790 1.00 98.94 99 THR A CA 1
ATOM 790 C C . THR A 1 99 ? -6.619 -4.751 3.703 1.00 98.94 99 THR A C 1
ATOM 792 O O . THR A 1 99 ? -7.095 -4.578 2.579 1.00 98.94 99 THR A O 1
ATOM 795 N N . ILE A 1 100 ? -5.357 -4.473 4.013 1.00 98.94 100 ILE A N 1
ATOM 796 C CA . ILE A 1 100 ? -4.336 -4.104 3.036 1.00 98.94 100 ILE A CA 1
ATOM 797 C C . ILE A 1 100 ? -3.243 -5.173 3.079 1.00 98.94 100 ILE A C 1
ATOM 799 O O . ILE A 1 100 ? -2.598 -5.371 4.112 1.00 98.94 100 ILE A O 1
ATOM 803 N N . THR A 1 101 ? -3.043 -5.859 1.957 1.00 98.88 101 THR A N 1
ATOM 804 C CA . THR A 1 101 ? -1.990 -6.867 1.791 1.00 98.88 101 THR A CA 1
ATOM 805 C C . THR A 1 101 ? -0.971 -6.371 0.782 1.00 98.88 101 THR A C 1
ATOM 807 O O . THR A 1 101 ? -1.307 -6.111 -0.372 1.00 98.88 101 THR A O 1
ATOM 810 N N . LEU A 1 102 ? 0.273 -6.244 1.231 1.00 98.81 102 LEU A N 1
ATOM 811 C CA . LEU A 1 102 ? 1.393 -5.756 0.442 1.00 98.81 102 LEU A CA 1
ATOM 812 C C . LEU A 1 102 ? 2.447 -6.856 0.341 1.00 98.81 102 LEU A C 1
ATOM 814 O O . LEU A 1 102 ? 3.008 -7.310 1.342 1.00 98.81 102 LEU A O 1
ATOM 818 N N . LYS A 1 103 ? 2.736 -7.293 -0.877 1.00 98.69 103 LYS A N 1
ATOM 819 C CA . LYS A 1 103 ? 3.868 -8.182 -1.126 1.00 98.69 103 LYS A CA 1
ATOM 820 C C . LYS A 1 103 ? 5.184 -7.421 -1.031 1.00 98.69 103 LYS A C 1
ATOM 822 O O . LYS A 1 103 ? 5.213 -6.210 -0.792 1.00 98.69 103 LYS A O 1
ATOM 827 N N . ALA A 1 104 ? 6.290 -8.150 -1.145 1.00 98.12 104 ALA A N 1
ATOM 828 C CA . ALA A 1 104 ? 7.621 -7.567 -1.086 1.00 98.12 104 ALA A CA 1
ATOM 829 C C . ALA A 1 104 ? 7.734 -6.292 -1.945 1.00 98.12 104 ALA A C 1
ATOM 831 O O . ALA A 1 104 ? 7.238 -6.222 -3.057 1.00 98.12 104 ALA A O 1
ATOM 832 N N . ASN A 1 105 ? 8.369 -5.247 -1.417 1.00 98.00 105 ASN A N 1
ATOM 833 C CA . ASN A 1 105 ? 8.641 -3.993 -2.132 1.00 98.00 105 ASN A CA 1
ATOM 834 C C . ASN A 1 105 ? 7.414 -3.229 -2.680 1.00 98.00 105 ASN A C 1
ATOM 836 O O . ASN A 1 105 ? 7.609 -2.197 -3.330 1.00 98.00 105 ASN A O 1
ATOM 840 N N . ALA A 1 106 ? 6.183 -3.677 -2.418 1.00 98.62 106 ALA A N 1
ATOM 841 C CA . ALA A 1 106 ? 4.990 -2.948 -2.813 1.00 98.62 106 ALA A CA 1
ATOM 842 C C . ALA A 1 106 ? 4.921 -1.625 -2.041 1.00 98.62 106 ALA A C 1
ATOM 844 O O . ALA A 1 106 ? 5.124 -1.617 -0.823 1.00 98.62 106 ALA A O 1
ATOM 845 N N . LEU A 1 107 ? 4.664 -0.509 -2.732 1.00 98.31 107 LEU A N 1
ATOM 846 C CA . LEU A 1 107 ? 4.685 0.846 -2.148 1.00 98.31 107 LEU A CA 1
ATOM 847 C C . LEU A 1 107 ? 5.993 1.164 -1.393 1.00 98.31 107 LEU A C 1
ATOM 849 O O . LEU A 1 107 ? 6.009 1.844 -0.362 1.00 98.31 107 LEU A O 1
ATOM 853 N N . LEU A 1 108 ? 7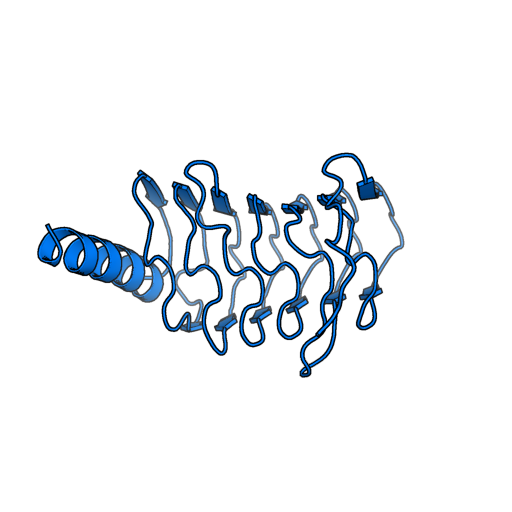.120 0.634 -1.872 1.00 96.88 108 LEU A N 1
ATOM 854 C CA . LEU A 1 108 ? 8.438 1.057 -1.412 1.00 96.88 108 LEU A CA 1
ATOM 855 C C . LEU A 1 108 ? 8.636 2.506 -1.873 1.00 96.88 108 LEU A C 1
ATOM 857 O O . LEU A 1 108 ? 8.746 2.739 -3.071 1.00 96.88 108 LEU A O 1
ATOM 861 N N . GLY A 1 109 ? 8.669 3.460 -0.939 1.00 91.81 109 GLY A N 1
ATOM 862 C CA . GLY A 1 109 ? 8.787 4.886 -1.267 1.00 91.81 109 GLY A CA 1
ATOM 863 C C . GLY A 1 109 ? 10.019 5.213 -2.113 1.00 91.81 109 GLY A C 1
ATOM 864 O O . GLY A 1 109 ? 11.032 4.513 -2.074 1.00 91.81 109 GLY A O 1
ATOM 865 N N . ASN A 1 110 ? 9.964 6.286 -2.888 1.00 88.94 110 ASN A N 1
ATOM 866 C CA . ASN A 1 110 ? 11.165 6.783 -3.539 1.00 88.94 110 ASN A CA 1
ATOM 867 C C . ASN A 1 110 ? 12.142 7.329 -2.471 1.00 88.94 110 ASN A C 1
ATOM 869 O O . ASN A 1 110 ? 11.739 7.741 -1.387 1.00 88.94 110 ASN A O 1
ATOM 873 N N . ASN A 1 111 ? 13.441 7.335 -2.767 1.00 82.25 111 ASN A N 1
ATOM 874 C CA . ASN A 1 111 ? 14.455 7.898 -1.866 1.00 82.25 111 ASN A CA 1
ATOM 875 C C . ASN A 1 111 ? 14.753 9.383 -2.177 1.00 82.25 111 ASN A C 1
ATOM 877 O O . ASN A 1 111 ? 15.885 9.833 -2.015 1.00 82.25 111 ASN A O 1
ATOM 881 N N . THR A 1 112 ? 13.773 10.134 -2.689 1.00 79.81 112 THR A N 1
ATOM 882 C CA . THR A 1 112 ? 13.857 11.593 -2.873 1.00 79.81 112 THR A CA 1
ATOM 883 C C . THR A 1 112 ? 13.228 12.304 -1.681 1.00 79.81 112 THR A C 1
ATOM 885 O O . THR A 1 112 ? 12.544 11.700 -0.856 1.00 79.81 112 THR A O 1
ATOM 888 N N . ASP A 1 113 ? 13.460 13.610 -1.564 1.00 74.50 113 ASP A N 1
ATOM 889 C CA . ASP A 1 113 ? 12.988 14.385 -0.411 1.00 74.50 113 ASP A CA 1
ATOM 890 C C . ASP A 1 113 ? 11.483 14.718 -0.455 1.00 74.50 113 ASP A C 1
ATOM 892 O O . ASP A 1 113 ? 10.951 15.317 0.474 1.00 74.50 113 ASP A O 1
ATOM 896 N N . SER A 1 114 ? 10.778 14.280 -1.502 1.00 82.69 114 SER A N 1
ATOM 897 C CA . SER A 1 114 ? 9.366 14.588 -1.744 1.00 82.69 114 SER A CA 1
ATOM 898 C C . SER A 1 114 ? 8.412 13.406 -1.544 1.00 82.69 114 SER A C 1
ATOM 900 O O . SER A 1 114 ? 7.224 13.571 -1.798 1.00 82.69 114 SER A O 1
ATOM 902 N N . SER A 1 115 ? 8.890 12.219 -1.137 1.00 89.56 115 SER A N 1
ATOM 903 C CA . SER A 1 115 ? 8.005 11.053 -0.994 1.00 89.56 115 SER A CA 1
ATOM 904 C C . SER A 1 115 ? 7.016 11.217 0.163 1.00 89.56 115 SER A C 1
ATOM 906 O O . SER A 1 115 ? 7.433 11.383 1.316 1.00 89.56 115 SER A O 1
ATOM 908 N N . THR A 1 116 ? 5.717 11.128 -0.129 1.00 95.31 116 THR A N 1
ATOM 909 C CA . THR A 1 116 ? 4.639 11.232 0.867 1.00 95.31 116 THR A CA 1
ATOM 910 C C . THR A 1 116 ? 3.903 9.909 1.061 1.00 95.31 116 THR A C 1
ATOM 912 O O . THR A 1 116 ? 3.707 9.130 0.127 1.00 95.31 116 THR A O 1
ATOM 915 N N . LEU A 1 117 ? 3.473 9.658 2.297 1.00 97.81 117 LEU A N 1
ATOM 916 C CA . LEU A 1 117 ? 2.628 8.521 2.646 1.00 97.81 117 LEU A CA 1
ATOM 917 C C . LEU A 1 117 ? 1.524 8.960 3.610 1.00 97.81 117 LEU A C 1
ATOM 919 O O . LEU A 1 117 ? 1.793 9.375 4.735 1.00 97.81 117 LEU A O 1
ATOM 923 N N . SER A 1 118 ? 0.280 8.819 3.173 1.00 98.62 118 SER A N 1
ATOM 924 C CA . SER A 1 118 ? -0.910 9.195 3.919 1.00 98.62 118 SER A CA 1
ATOM 925 C C . SER A 1 118 ? -1.847 8.003 4.082 1.00 98.62 118 SER A C 1
ATOM 927 O O . SER A 1 118 ? -2.209 7.347 3.103 1.00 98.62 118 SER A O 1
ATOM 929 N N . LEU A 1 119 ? -2.199 7.717 5.335 1.00 98.75 119 LEU A N 1
ATOM 930 C CA . LEU A 1 119 ? -3.174 6.702 5.736 1.00 98.75 119 LEU A CA 1
ATOM 931 C C . LEU A 1 119 ? -4.152 7.380 6.702 1.00 98.75 119 LEU A C 1
ATOM 933 O O . LEU A 1 119 ? -3.849 7.520 7.892 1.00 98.75 119 LEU A O 1
ATOM 937 N N . THR A 1 120 ? -5.296 7.838 6.200 1.00 98.69 120 THR A N 1
ATOM 938 C CA . THR A 1 120 ? -6.242 8.645 6.987 1.00 98.69 120 THR A CA 1
ATOM 939 C C . THR A 1 120 ? -7.660 8.107 6.885 1.00 98.69 120 THR A C 1
ATOM 941 O O . THR A 1 120 ? -8.078 7.577 5.856 1.00 98.69 120 THR A O 1
ATOM 944 N N . ASP A 1 121 ? -8.407 8.217 7.982 1.00 98.75 121 ASP A N 1
ATOM 945 C CA . ASP A 1 121 ? -9.822 7.840 8.039 1.00 98.75 121 ASP A CA 1
ATOM 946 C C . ASP A 1 121 ? -10.066 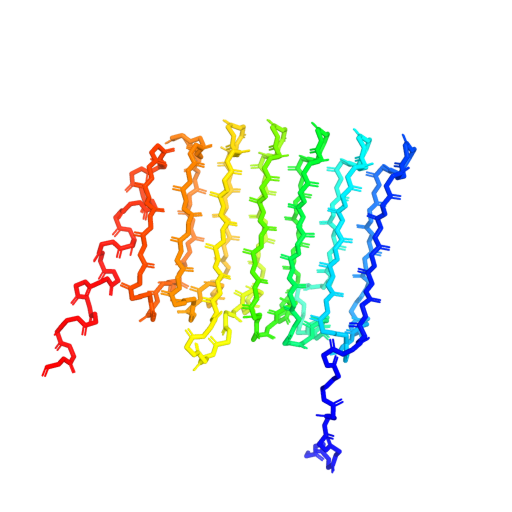6.400 7.554 1.00 98.75 121 ASP A C 1
ATOM 948 O O . ASP A 1 121 ? -10.850 6.121 6.642 1.00 98.75 121 ASP A O 1
ATOM 952 N N . LEU A 1 122 ? -9.386 5.469 8.237 1.00 98.81 122 LEU A N 1
ATOM 953 C CA . LEU A 1 122 ? -9.488 4.016 8.067 1.00 98.81 122 LEU A CA 1
ATOM 954 C C . LEU A 1 122 ? -10.072 3.366 9.346 1.00 98.81 122 LEU A C 1
ATOM 956 O O . LEU A 1 122 ? -9.410 2.547 10.003 1.00 98.81 122 LEU A O 1
ATOM 960 N N . PRO A 1 123 ? -11.301 3.739 9.762 1.00 98.69 123 PRO A N 1
ATOM 961 C CA . PRO A 1 123 ? -11.858 3.368 11.063 1.00 98.69 123 PRO A CA 1
ATOM 962 C C . PRO A 1 123 ? -12.194 1.877 11.189 1.00 98.69 123 PRO A C 1
ATOM 964 O O . PRO A 1 123 ? -12.245 1.366 12.307 1.00 98.69 123 PRO A O 1
ATOM 967 N N . ALA A 1 124 ? -12.408 1.177 10.071 1.00 98.75 124 ALA A N 1
ATOM 968 C CA . ALA A 1 124 ? -12.722 -0.251 10.034 1.00 98.75 124 ALA A CA 1
ATOM 969 C C . ALA A 1 124 ? -11.501 -1.149 9.783 1.00 98.75 124 ALA A C 1
ATOM 971 O O . ALA A 1 124 ? -11.668 -2.363 9.675 1.00 98.75 124 ALA A O 1
ATOM 972 N N . LEU A 1 125 ? -10.287 -0.585 9.704 1.00 98.88 125 LEU A N 1
ATOM 973 C CA . LEU A 1 125 ? -9.101 -1.362 9.356 1.00 98.88 125 LEU A CA 1
ATOM 974 C C . LEU A 1 125 ? -8.850 -2.476 10.382 1.00 98.88 125 LEU A C 1
ATOM 976 O O . LEU A 1 125 ? -8.783 -2.248 11.592 1.00 98.88 125 LEU A O 1
ATOM 980 N N . GLU A 1 126 ? -8.690 -3.695 9.885 1.00 98.88 126 GLU A N 1
ATOM 981 C CA . GLU A 1 126 ? -8.430 -4.894 10.680 1.00 98.88 126 GLU A CA 1
ATOM 982 C C . GLU A 1 126 ? -6.980 -5.345 10.524 1.00 98.88 126 GLU A C 1
ATOM 984 O O . GLU A 1 126 ? -6.349 -5.744 11.507 1.00 98.88 126 GLU A O 1
ATOM 989 N N . SER A 1 127 ? -6.429 -5.255 9.311 1.00 98.88 127 SER A N 1
ATOM 990 C CA . SER A 1 127 ? -5.049 -5.637 9.031 1.00 98.88 127 SER A CA 1
ATOM 991 C C . SER A 1 127 ? -4.385 -4.779 7.954 1.00 98.88 127 SER A C 1
ATOM 993 O O . SER A 1 127 ? -4.969 -4.440 6.925 1.00 98.88 127 SER A O 1
ATOM 995 N N . LEU A 1 128 ? -3.115 -4.463 8.196 1.00 98.81 128 LEU A N 1
ATOM 996 C CA . LEU A 1 128 ? -2.179 -3.939 7.207 1.00 98.81 128 LEU A CA 1
ATOM 997 C C . LEU A 1 128 ? -0.886 -4.735 7.350 1.00 98.81 128 LEU A C 1
ATOM 999 O O . LEU A 1 128 ? -0.172 -4.606 8.348 1.00 98.81 128 LEU A O 1
ATOM 1003 N N . VAL A 1 129 ? -0.621 -5.589 6.367 1.00 98.75 129 VAL A N 1
ATOM 1004 C CA . VAL A 1 129 ? 0.503 -6.524 6.396 1.00 98.75 129 VAL A CA 1
ATOM 1005 C C . VAL A 1 129 ? 1.337 -6.345 5.141 1.00 98.75 129 VAL A C 1
ATOM 1007 O O . VAL A 1 129 ? 0.815 -6.395 4.029 1.00 98.75 129 VAL A O 1
ATOM 1010 N N . ALA A 1 130 ? 2.636 -6.161 5.346 1.00 98.50 130 ALA A N 1
ATOM 1011 C CA . ALA A 1 130 ? 3.650 -6.159 4.313 1.00 98.50 130 ALA A CA 1
ATOM 1012 C C . ALA A 1 130 ? 4.658 -7.288 4.537 1.00 98.50 130 ALA A C 1
ATOM 1014 O O . ALA A 1 130 ? 5.041 -7.563 5.674 1.00 98.50 130 ALA A O 1
ATOM 1015 N N . GLU A 1 131 ? 5.135 -7.904 3.456 1.00 98.12 131 GLU A N 1
ATOM 1016 C CA . GLU A 1 131 ? 6.192 -8.922 3.544 1.00 98.12 131 GLU A CA 1
ATOM 1017 C C . GLU A 1 131 ? 7.566 -8.306 3.848 1.00 98.12 131 GLU A C 1
ATOM 1019 O O . GLU A 1 131 ? 8.263 -8.762 4.752 1.00 98.12 131 GLU A O 1
ATOM 1024 N N . LYS A 1 132 ? 7.968 -7.269 3.097 1.00 96.81 132 LYS A N 1
ATOM 1025 C CA . LYS A 1 132 ? 9.206 -6.493 3.313 1.00 96.81 132 LYS A CA 1
ATOM 1026 C C . LYS A 1 132 ? 9.203 -5.189 2.528 1.00 96.81 132 LYS A C 1
ATOM 1028 O O . LYS A 1 132 ? 8.664 -5.131 1.427 1.00 96.81 132 LYS A O 1
ATOM 1033 N N . ASN A 1 133 ? 9.901 -4.180 3.044 1.00 96.12 133 ASN A N 1
ATOM 1034 C CA . ASN A 1 133 ? 10.245 -2.931 2.349 1.00 96.12 133 ASN A CA 1
ATOM 1035 C C . ASN A 1 133 ? 9.071 -2.045 1.889 1.00 96.12 133 ASN A C 1
ATOM 1037 O O . ASN A 1 133 ? 9.313 -0.999 1.282 1.00 96.12 133 ASN A O 1
ATOM 1041 N N . SER A 1 134 ? 7.819 -2.395 2.176 1.00 97.88 134 SER A N 1
ATOM 1042 C CA . SER A 1 134 ? 6.718 -1.447 2.007 1.00 97.88 134 SER A CA 1
ATOM 1043 C C . SER A 1 134 ? 6.935 -0.245 2.912 1.00 97.88 134 SER A C 1
ATOM 1045 O O . SER A 1 134 ? 7.365 -0.391 4.058 1.00 97.88 134 SER A O 1
ATOM 1047 N N . PHE A 1 135 ? 6.673 0.951 2.383 1.00 97.06 135 PHE A N 1
ATOM 1048 C CA . PHE A 1 135 ? 6.850 2.206 3.112 1.00 97.06 135 PHE A CA 1
ATOM 1049 C C . PHE A 1 135 ? 8.267 2.400 3.669 1.00 97.06 135 PHE A C 1
ATOM 1051 O O . PHE A 1 135 ? 8.442 3.027 4.710 1.00 97.06 135 PHE A O 1
ATOM 1058 N N . TYR A 1 136 ? 9.296 1.868 3.001 1.00 95.56 136 TYR A N 1
ATOM 1059 C CA . TYR A 1 136 ? 10.672 1.953 3.498 1.00 95.56 136 TYR A CA 1
ATOM 1060 C C . TYR A 1 136 ? 11.229 3.389 3.459 1.00 95.56 136 TYR A C 1
ATOM 1062 O O . TYR A 1 136 ? 11.847 3.828 4.427 1.00 95.56 136 TYR A O 1
ATOM 1070 N N . PHE A 1 137 ? 10.979 4.155 2.387 1.00 94.19 137 PHE A N 1
ATOM 1071 C CA . PHE A 1 137 ? 11.570 5.491 2.187 1.00 94.19 137 PHE A CA 1
ATOM 1072 C C . PHE A 1 137 ? 10.648 6.740 2.244 1.00 94.19 137 PHE A C 1
ATOM 1074 O O . PHE A 1 137 ? 11.116 7.798 1.826 1.00 94.19 137 PHE A O 1
ATOM 1081 N N . PRO A 1 138 ? 9.401 6.724 2.764 1.00 93.69 138 PRO A N 1
ATOM 1082 C CA . PRO A 1 138 ? 8.600 7.946 2.818 1.00 93.69 138 PRO A CA 1
ATOM 1083 C C . PRO A 1 138 ? 9.300 9.004 3.680 1.00 93.69 138 PRO A C 1
ATOM 1085 O O . PRO A 1 138 ? 9.865 8.686 4.730 1.00 93.69 138 PRO A O 1
ATOM 1088 N N . ARG A 1 139 ? 9.257 10.262 3.238 1.00 92.69 139 ARG A N 1
ATOM 1089 C CA . ARG A 1 139 ? 9.857 11.406 3.942 1.00 92.69 139 ARG A CA 1
ATOM 1090 C C . ARG A 1 139 ? 8.885 12.074 4.880 1.00 92.69 139 ARG A C 1
ATOM 1092 O O . ARG A 1 139 ? 9.248 12.393 6.014 1.00 92.69 139 ARG A O 1
ATOM 1099 N N . THR A 1 140 ? 7.662 12.229 4.397 1.00 94.56 140 THR A N 1
ATOM 1100 C CA . THR A 1 140 ? 6.573 12.844 5.136 1.00 94.56 140 THR A CA 1
ATOM 1101 C C . THR A 1 140 ? 5.446 11.842 5.281 1.00 94.56 140 THR A C 1
ATOM 1103 O O . THR A 1 140 ? 4.997 11.266 4.288 1.00 94.56 140 THR A O 1
ATOM 1106 N N . ILE A 1 141 ? 4.997 11.635 6.518 1.00 97.06 141 ILE A N 1
ATOM 1107 C CA . ILE A 1 141 ? 3.865 10.757 6.814 1.00 97.06 141 ILE A CA 1
ATOM 1108 C C . ILE A 1 141 ? 2.712 11.520 7.466 1.00 97.06 141 ILE A C 1
ATOM 1110 O O . ILE A 1 141 ? 2.930 12.363 8.340 1.00 97.06 141 ILE A O 1
ATOM 1114 N N . PHE A 1 142 ? 1.489 11.179 7.066 1.00 98.38 142 PHE A N 1
ATOM 1115 C CA . PHE A 1 142 ? 0.250 11.720 7.622 1.00 98.38 142 PHE A CA 1
ATOM 1116 C C . PHE A 1 142 ? -0.672 10.568 8.000 1.00 98.38 142 PHE A C 1
ATOM 1118 O O . PHE A 1 142 ? -1.268 9.940 7.131 1.00 98.38 142 PHE A O 1
ATOM 1125 N N . PHE A 1 143 ? -0.771 10.263 9.293 1.00 98.56 143 PHE A N 1
ATOM 1126 C CA . PHE A 1 143 ? -1.630 9.187 9.777 1.00 98.56 143 PHE A CA 1
ATOM 1127 C C . PHE A 1 143 ? -2.670 9.714 10.753 1.00 98.56 143 PHE A C 1
ATOM 1129 O O . PHE A 1 143 ? -2.334 10.308 11.780 1.00 98.56 143 PHE A O 1
ATOM 1136 N N . SER A 1 144 ? -3.939 9.455 10.464 1.00 98.69 144 SER A N 1
ATOM 1137 C CA . SER A 1 144 ? -5.040 9.846 11.338 1.00 98.69 144 SER A CA 1
ATOM 1138 C C . SER A 1 144 ? -6.174 8.833 11.307 1.00 98.69 144 SER A C 1
ATOM 1140 O O . SER A 1 144 ? -6.447 8.209 10.286 1.00 98.69 144 SER A O 1
ATOM 1142 N N . ASN A 1 145 ? -6.857 8.673 12.442 1.00 98.69 145 ASN A N 1
ATOM 1143 C CA . ASN A 1 145 ? -8.120 7.931 12.535 1.00 98.69 145 ASN A CA 1
ATOM 1144 C C . ASN A 1 145 ? -8.055 6.512 11.934 1.00 98.69 145 ASN A C 1
ATOM 1146 O O . ASN A 1 145 ? -8.921 6.089 11.167 1.00 98.69 145 ASN A O 1
ATOM 1150 N N . ILE A 1 146 ? -7.021 5.759 12.311 1.00 98.81 146 ILE A N 1
ATOM 1151 C CA . ILE A 1 146 ? -6.865 4.348 11.953 1.00 98.81 146 ILE A CA 1
ATOM 1152 C C . ILE A 1 146 ? -7.351 3.506 13.134 1.00 98.81 146 ILE A C 1
ATOM 1154 O O . ILE A 1 146 ? -6.966 3.750 14.280 1.00 98.81 146 ILE A O 1
ATOM 1158 N N . SER A 1 147 ? -8.175 2.489 12.866 1.00 98.50 147 SER A N 1
ATOM 1159 C CA . SER A 1 147 ? -8.676 1.544 13.877 1.00 98.50 147 SER A CA 1
ATOM 1160 C C . SER A 1 147 ? -7.589 1.110 14.864 1.00 98.50 147 SER A C 1
ATOM 1162 O O . SER A 1 147 ? -6.644 0.425 14.484 1.00 98.50 147 SER A O 1
ATOM 1164 N N . LYS A 1 148 ? -7.740 1.425 16.160 1.00 98.25 148 LYS A N 1
ATOM 1165 C CA . LYS A 1 148 ? -6.763 1.052 17.208 1.00 98.25 148 LYS A CA 1
ATOM 1166 C C . LYS A 1 148 ? -6.565 -0.463 17.363 1.00 98.25 148 LYS A C 1
ATOM 1168 O O . LYS A 1 148 ? -5.595 -0.880 17.992 1.00 98.25 148 LYS A O 1
ATOM 1173 N N . LYS A 1 149 ? -7.486 -1.272 16.828 1.00 97.75 149 LYS A N 1
ATOM 1174 C CA . LYS A 1 149 ? -7.449 -2.742 16.862 1.00 97.75 149 LYS A CA 1
ATOM 1175 C C . LYS A 1 149 ? -6.727 -3.350 15.655 1.00 97.75 149 LYS A C 1
ATOM 1177 O O . LYS A 1 149 ? -6.533 -4.564 15.639 1.00 97.75 149 LYS A O 1
ATOM 1182 N N . ALA A 1 150 ? -6.352 -2.541 14.661 1.00 98.38 150 ALA A N 1
ATOM 1183 C CA . ALA A 1 150 ? -5.714 -3.032 13.450 1.00 98.38 150 ALA A CA 1
ATOM 1184 C C . ALA A 1 150 ? -4.389 -3.742 13.764 1.00 98.38 150 ALA A C 1
ATOM 1186 O O . ALA A 1 150 ? -3.532 -3.233 14.494 1.00 98.38 150 ALA A O 1
ATOM 1187 N N . LYS A 1 151 ? -4.208 -4.923 13.174 1.00 98.56 151 LYS A N 1
ATOM 1188 C CA . LYS A 1 151 ? -2.949 -5.665 13.203 1.00 98.56 151 LYS A CA 1
ATOM 1189 C C . LYS A 1 151 ? -2.029 -5.093 12.131 1.00 98.56 151 LYS A C 1
ATOM 1191 O O . LYS A 1 151 ? -2.313 -5.209 10.943 1.00 98.56 151 LYS A O 1
ATOM 1196 N N . ILE A 1 152 ? -0.936 -4.472 12.564 1.00 98.44 152 ILE A N 1
ATOM 1197 C CA . ILE A 1 152 ? 0.029 -3.814 11.680 1.00 98.44 152 ILE A CA 1
ATOM 1198 C C . ILE A 1 152 ? 1.320 -4.627 11.661 1.00 98.44 152 ILE A C 1
ATOM 1200 O O . ILE A 1 152 ? 1.907 -4.892 12.710 1.00 98.44 152 ILE A O 1
ATOM 1204 N N . THR A 1 153 ? 1.770 -5.025 10.476 1.00 98.31 153 THR A N 1
ATOM 1205 C CA . THR A 1 153 ? 3.047 -5.716 10.264 1.00 98.31 153 THR A CA 1
ATOM 1206 C C . THR A 1 153 ? 3.741 -5.078 9.073 1.00 98.31 153 THR A C 1
ATOM 1208 O O . THR A 1 153 ? 3.353 -5.301 7.934 1.00 98.31 153 THR A O 1
ATOM 1211 N N . LEU A 1 154 ? 4.737 -4.234 9.348 1.00 97.94 154 LEU A N 1
ATOM 1212 C CA . LEU A 1 154 ? 5.424 -3.408 8.352 1.00 97.94 154 LEU A CA 1
ATOM 1213 C C . LEU A 1 154 ? 6.952 -3.514 8.517 1.00 97.94 154 LEU A C 1
ATOM 1215 O O . LEU A 1 154 ? 7.600 -2.577 8.991 1.00 97.94 154 LEU A O 1
ATOM 1219 N N . PRO A 1 155 ? 7.550 -4.672 8.194 1.00 97.00 155 PRO A N 1
ATOM 1220 C CA . PRO A 1 155 ? 8.975 -4.900 8.398 1.00 97.00 155 PRO A CA 1
ATOM 1221 C C . PRO A 1 155 ? 9.825 -3.950 7.542 1.00 97.00 155 PRO A C 1
ATOM 1223 O O . PRO A 1 155 ? 9.741 -3.930 6.312 1.00 97.00 155 PRO A O 1
ATOM 1226 N N . GLY A 1 156 ? 10.670 -3.170 8.221 1.00 93.25 156 GLY A N 1
ATOM 1227 C CA . GLY A 1 156 ? 11.580 -2.199 7.606 1.00 93.25 156 GLY A CA 1
ATOM 1228 C C . GLY A 1 156 ? 10.947 -0.857 7.224 1.00 93.25 156 GLY A C 1
ATOM 1229 O O . GLY A 1 156 ? 11.648 -0.009 6.677 1.00 93.25 156 GLY A O 1
ATOM 1230 N N . ALA A 1 157 ? 9.660 -0.632 7.499 1.00 96.62 157 ALA A N 1
ATOM 1231 C CA . ALA A 1 157 ? 9.008 0.630 7.162 1.00 96.62 157 ALA A CA 1
ATOM 1232 C C . ALA A 1 157 ? 9.619 1.840 7.896 1.00 96.62 157 ALA A C 1
ATOM 1234 O O . ALA A 1 157 ? 10.263 1.720 8.937 1.00 96.62 157 ALA A O 1
ATOM 1235 N N . PHE A 1 158 ? 9.372 3.026 7.340 1.00 95.50 158 PHE A N 1
ATOM 1236 C CA . PHE A 1 158 ? 9.659 4.342 7.919 1.00 95.50 158 PHE A CA 1
ATOM 1237 C C . PHE A 1 158 ? 11.144 4.695 8.093 1.00 95.50 158 PHE A C 1
ATOM 1239 O O . PHE A 1 158 ? 11.479 5.670 8.767 1.00 95.50 158 PHE A O 1
ATOM 1246 N N . LYS A 1 159 ? 12.054 3.970 7.428 1.00 92.62 159 LYS A N 1
ATOM 1247 C CA . LYS A 1 159 ? 13.516 4.140 7.541 1.00 92.62 159 LYS A CA 1
ATOM 1248 C C . LYS A 1 159 ? 14.007 5.572 7.293 1.00 92.62 159 LYS A C 1
ATOM 1250 O O . LYS A 1 159 ? 15.092 5.917 7.757 1.00 92.62 159 LYS A O 1
ATOM 1255 N N . LYS A 1 160 ? 13.268 6.376 6.522 1.00 91.25 160 LYS A N 1
ATOM 1256 C CA . LYS A 1 160 ? 13.671 7.723 6.079 1.00 91.25 160 LYS A CA 1
ATOM 1257 C C . LYS A 1 160 ? 12.661 8.837 6.383 1.00 91.25 160 LYS A C 1
ATOM 1259 O O . LYS A 1 160 ? 12.795 9.920 5.808 1.00 91.25 160 LYS A O 1
ATOM 1264 N N . VAL A 1 161 ? 11.714 8.595 7.294 1.00 92.81 161 VAL A N 1
ATOM 1265 C CA . VAL A 1 161 ? 10.748 9.608 7.752 1.00 92.81 161 VAL A CA 1
ATOM 1266 C C . VAL A 1 161 ? 11.478 10.740 8.468 1.00 92.81 161 VAL A C 1
ATOM 1268 O O . VAL A 1 161 ? 12.277 10.480 9.361 1.00 92.81 161 VAL A O 1
ATOM 1271 N N . ILE A 1 162 ? 11.179 11.979 8.078 1.00 90.31 162 ILE A N 1
ATOM 1272 C CA . ILE A 1 162 ? 11.711 13.218 8.666 1.00 90.31 162 ILE A CA 1
ATOM 1273 C C . ILE A 1 162 ? 10.572 14.006 9.309 1.00 90.31 162 ILE A C 1
ATOM 1275 O O . ILE A 1 162 ? 10.679 14.442 10.453 1.00 90.31 162 ILE A O 1
ATOM 1279 N N . THR A 1 163 ? 9.467 14.158 8.581 1.00 92.69 163 THR A N 1
ATOM 1280 C CA . THR A 1 163 ? 8.291 14.903 9.028 1.00 92.69 163 THR A CA 1
ATOM 1281 C C . THR A 1 163 ? 7.139 13.935 9.238 1.00 92.69 163 THR A C 1
ATOM 1283 O O . THR A 1 163 ? 6.882 13.060 8.412 1.00 92.69 163 THR A O 1
ATOM 1286 N N . ASN A 1 164 ? 6.434 14.069 10.356 1.00 94.69 164 ASN A N 1
ATOM 1287 C CA . ASN A 1 164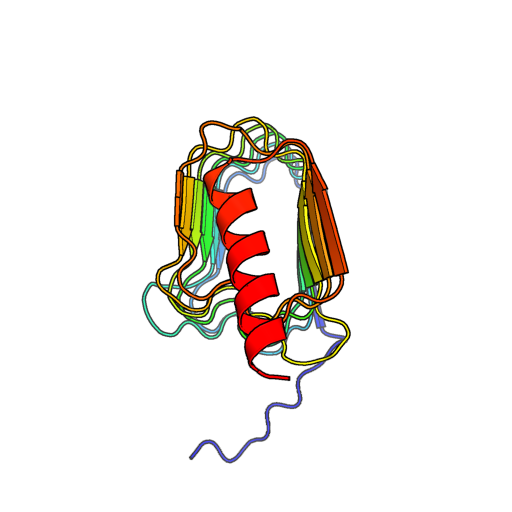 ? 5.266 13.249 10.629 1.00 94.69 164 ASN A CA 1
ATOM 1288 C C . ASN A 1 164 ? 4.162 14.059 11.309 1.00 94.69 164 ASN A C 1
ATOM 1290 O O . ASN A 1 164 ? 4.431 14.949 12.111 1.00 94.69 164 ASN A O 1
ATOM 1294 N N . SER A 1 165 ? 2.921 13.720 10.972 1.00 97.19 165 SER A N 1
ATOM 1295 C CA . SER A 1 165 ? 1.716 14.109 11.696 1.00 97.19 165 SER A CA 1
ATOM 1296 C C . SER A 1 165 ? 0.923 12.836 11.960 1.00 97.19 165 SER A C 1
ATOM 1298 O O . SER A 1 165 ? 0.484 12.171 11.022 1.00 97.19 165 SER A O 1
ATOM 1300 N N . VAL A 1 166 ? 0.821 12.435 13.228 1.00 97.62 166 VAL A N 1
ATOM 1301 C CA . VAL A 1 166 ? 0.251 11.140 13.623 1.00 97.62 166 VAL A CA 1
ATOM 1302 C C . VAL A 1 166 ? -0.732 11.341 14.768 1.00 97.62 166 VAL A C 1
ATOM 1304 O O . VAL A 1 166 ? -0.367 11.848 15.825 1.00 97.62 166 VAL A O 1
ATOM 1307 N N . SER A 1 167 ? -1.979 10.908 14.588 1.00 98.19 167 SER A N 1
ATOM 1308 C CA . SER A 1 167 ? -3.030 11.000 15.610 1.00 98.19 167 SER A CA 1
ATOM 1309 C C . SER A 1 167 ? -3.999 9.819 15.518 1.00 98.19 167 SER A C 1
ATOM 1311 O O . SER A 1 167 ? -4.256 9.308 14.441 1.00 98.19 167 SER A O 1
ATOM 1313 N N . ASN A 1 168 ? -4.553 9.343 16.637 1.00 98.06 168 ASN A N 1
ATOM 1314 C CA . ASN A 1 168 ? -5.591 8.294 16.631 1.00 98.06 168 ASN A CA 1
ATOM 1315 C C . ASN A 1 168 ? -5.255 7.038 15.790 1.00 98.06 168 ASN A C 1
ATOM 1317 O O . ASN A 1 168 ? -6.067 6.597 14.982 1.00 98.06 168 ASN A O 1
ATOM 1321 N N . VAL A 1 169 ? -4.069 6.452 15.984 1.00 98.56 169 VAL A N 1
ATOM 1322 C CA . VAL A 1 169 ? -3.626 5.227 15.284 1.00 98.56 169 VAL A CA 1
ATOM 1323 C C . VAL A 1 169 ? -3.347 4.067 16.261 1.00 98.56 169 VAL A C 1
ATOM 1325 O O . VAL A 1 169 ? -3.285 4.305 17.474 1.00 98.56 169 VAL A O 1
ATOM 1328 N N . PRO A 1 170 ? -3.154 2.816 15.788 1.00 98.38 170 PRO A N 1
ATOM 1329 C CA . PRO A 1 170 ? -2.675 1.707 16.617 1.00 98.38 170 PRO A CA 1
ATOM 1330 C C . PRO A 1 170 ? -1.373 2.003 17.367 1.00 98.38 170 PRO A C 1
ATOM 1332 O O . PRO A 1 170 ? -0.436 2.583 16.815 1.00 98.38 170 PRO A O 1
ATOM 1335 N N . GLY A 1 171 ? -1.263 1.485 18.595 1.00 97.94 171 GLY A N 1
ATOM 1336 C CA . GLY A 1 171 ? -0.035 1.588 19.393 1.00 97.94 171 GLY A CA 1
ATOM 1337 C C . GLY A 1 171 ? 1.174 0.889 18.756 1.00 97.94 171 GLY A C 1
ATOM 1338 O O . GLY A 1 171 ? 2.311 1.319 18.948 1.00 97.94 171 GLY A O 1
ATOM 1339 N N . SER A 1 172 ? 0.942 -0.162 17.961 1.00 97.50 172 SER A N 1
ATOM 1340 C CA . SER A 1 172 ? 1.978 -0.830 17.162 1.00 97.50 172 SER A CA 1
ATOM 1341 C C . SER A 1 172 ? 2.558 0.098 16.094 1.00 97.50 172 SER A C 1
ATOM 1343 O O . SER A 1 172 ? 3.776 0.199 15.978 1.00 97.50 172 SER A O 1
ATOM 1345 N N . LEU A 1 173 ? 1.704 0.831 15.372 1.00 97.62 173 LEU A N 1
ATOM 1346 C CA . LEU A 1 173 ? 2.126 1.781 14.343 1.00 97.62 173 LEU A CA 1
ATOM 1347 C C . LEU A 1 173 ? 2.862 2.985 14.950 1.00 97.62 173 LEU A C 1
ATOM 1349 O O . LEU A 1 173 ? 3.928 3.354 14.466 1.00 97.62 173 LEU A O 1
ATOM 1353 N N . GLN A 1 174 ? 2.354 3.542 16.058 1.00 96.94 174 GLN A N 1
ATOM 1354 C CA . GLN A 1 174 ? 3.052 4.590 16.824 1.00 96.94 174 GLN A CA 1
ATOM 1355 C C . GLN A 1 174 ? 4.464 4.163 17.238 1.00 96.94 174 GLN A C 1
ATOM 1357 O O . GLN A 1 174 ? 5.412 4.931 17.091 1.00 96.94 174 GLN A O 1
ATOM 1362 N N . ARG A 1 175 ? 4.606 2.932 17.747 1.00 96.88 175 ARG A N 1
ATOM 1363 C CA . ARG A 1 175 ? 5.900 2.368 18.147 1.00 96.88 175 ARG A CA 1
ATOM 1364 C C . ARG A 1 175 ? 6.853 2.262 16.960 1.00 96.88 175 ARG A C 1
ATOM 1366 O O 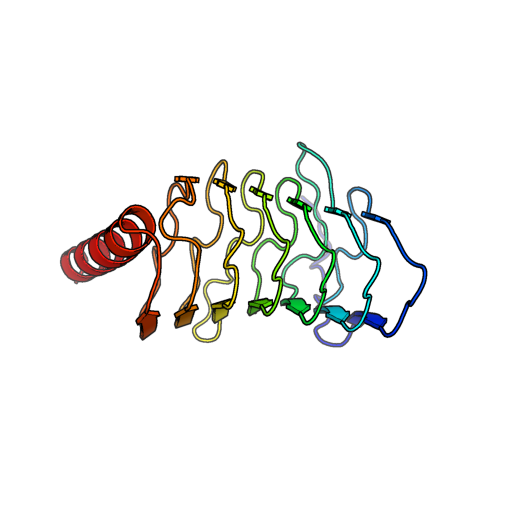. ARG A 1 175 ? 7.951 2.785 17.051 1.00 96.88 175 ARG A O 1
ATOM 1373 N N . MET A 1 176 ? 6.408 1.692 15.839 1.00 96.81 176 MET A N 1
ATOM 1374 C CA . MET A 1 176 ? 7.236 1.566 14.630 1.00 96.81 176 MET A CA 1
ATOM 1375 C C . MET A 1 176 ? 7.804 2.913 14.155 1.00 96.81 176 MET A C 1
ATOM 1377 O O . MET A 1 176 ? 8.971 2.988 13.786 1.00 96.81 176 MET A O 1
ATOM 1381 N N . ILE A 1 177 ? 6.998 3.979 14.183 1.00 95.44 177 ILE A N 1
ATOM 1382 C CA . ILE A 1 177 ? 7.422 5.323 13.756 1.00 95.44 177 ILE A CA 1
ATOM 1383 C C . ILE A 1 177 ? 8.463 5.906 14.716 1.00 95.44 177 ILE A C 1
ATOM 1385 O O . ILE A 1 177 ? 9.467 6.459 14.268 1.00 95.44 177 ILE A O 1
ATOM 1389 N N . ARG A 1 178 ? 8.248 5.766 16.030 1.00 94.12 178 ARG A N 1
ATOM 1390 C CA . ARG A 1 178 ? 9.204 6.233 17.042 1.00 94.12 178 ARG A CA 1
ATOM 1391 C C . ARG A 1 178 ? 10.533 5.485 16.936 1.00 94.12 178 ARG A C 1
ATOM 1393 O O . ARG A 1 178 ? 11.574 6.126 16.844 1.00 94.12 178 ARG A O 1
ATOM 1400 N N . ASP A 1 179 ? 10.486 4.157 16.882 1.00 93.56 179 ASP A N 1
ATOM 1401 C CA . ASP A 1 179 ? 11.681 3.314 16.805 1.00 93.56 179 ASP A CA 1
ATOM 1402 C C . ASP A 1 179 ? 12.485 3.633 15.521 1.00 93.56 179 ASP A C 1
ATOM 1404 O O . ASP A 1 179 ? 13.718 3.667 15.528 1.00 93.56 179 ASP A O 1
ATOM 1408 N N . ALA A 1 180 ? 11.800 3.951 14.414 1.00 90.75 180 ALA A N 1
ATOM 1409 C CA . ALA A 1 180 ? 12.443 4.403 13.181 1.00 90.75 180 ALA A CA 1
ATOM 1410 C C . ALA A 1 180 ? 13.125 5.777 13.321 1.00 90.75 180 ALA A C 1
ATOM 1412 O O . ALA A 1 180 ? 14.213 5.969 12.773 1.00 90.75 180 ALA A O 1
ATOM 1413 N N . ALA A 1 181 ? 12.525 6.723 14.051 1.00 87.69 181 ALA A N 1
ATOM 1414 C CA . ALA A 1 181 ? 13.126 8.031 14.317 1.00 87.69 181 ALA A CA 1
ATOM 1415 C C . ALA A 1 181 ? 14.381 7.915 15.204 1.00 87.69 181 ALA A C 1
ATOM 1417 O O . ALA A 1 181 ? 15.416 8.512 14.896 1.00 87.69 181 ALA A O 1
ATOM 1418 N N . GLU A 1 182 ? 14.325 7.088 16.252 1.00 88.62 182 GLU A N 1
ATOM 1419 C CA . GLU A 1 182 ? 15.463 6.801 17.136 1.00 88.62 182 GLU A CA 1
ATOM 1420 C C . GLU A 1 182 ? 16.625 6.170 16.353 1.00 88.62 182 GLU A C 1
ATOM 1422 O O . GLU A 1 182 ? 17.756 6.661 16.410 1.00 88.62 182 GLU A O 1
ATOM 1427 N N . ALA A 1 183 ? 16.345 5.159 15.524 1.00 86.19 183 ALA A N 1
ATOM 1428 C CA . ALA A 1 183 ? 17.360 4.505 14.699 1.00 86.19 183 ALA A CA 1
ATOM 1429 C C . ALA A 1 183 ? 18.040 5.455 13.693 1.00 86.19 183 ALA A C 1
ATOM 1431 O O . ALA A 1 183 ? 19.207 5.260 13.358 1.00 86.19 183 ALA A O 1
ATOM 1432 N N . GLN A 1 184 ? 17.335 6.476 13.193 1.00 81.94 184 GLN A N 1
ATOM 1433 C CA . GLN A 1 184 ? 17.937 7.501 12.334 1.00 81.94 184 GLN A CA 1
ATOM 1434 C C . GLN A 1 184 ? 18.827 8.474 13.111 1.00 81.94 184 GLN A C 1
ATOM 1436 O O . GLN A 1 184 ? 19.845 8.913 12.578 1.00 81.94 184 GLN A O 1
ATOM 1441 N N . SER A 1 185 ? 18.453 8.817 14.346 1.00 79.19 185 SER A N 1
ATOM 1442 C CA . SER A 1 185 ? 19.248 9.710 15.194 1.00 79.19 185 SER A CA 1
ATOM 1443 C C . SER A 1 185 ? 20.587 9.088 15.604 1.00 79.19 185 SER A C 1
ATOM 1445 O O . SER A 1 185 ? 21.590 9.785 15.604 1.00 79.19 185 SER A O 1
ATOM 1447 N N . ALA A 1 186 ? 20.628 7.770 15.833 1.00 78.38 186 ALA A N 1
ATOM 1448 C CA . ALA A 1 186 ? 21.843 7.033 16.194 1.00 78.38 186 ALA A CA 1
ATOM 1449 C C . ALA A 1 186 ? 22.867 6.878 15.048 1.00 78.38 186 ALA A C 1
ATOM 1451 O O . ALA A 1 186 ? 23.973 6.395 15.270 1.00 78.38 186 ALA A O 1
ATOM 1452 N N . LEU A 1 187 ? 22.492 7.235 13.815 1.00 72.88 187 LEU A N 1
ATOM 1453 C CA . LEU A 1 187 ? 23.365 7.198 12.634 1.00 72.88 187 LEU A CA 1
ATOM 1454 C C . LEU A 1 187 ? 24.011 8.559 12.321 1.00 72.88 187 LEU A C 1
ATOM 1456 O O . LEU A 1 187 ? 24.713 8.666 11.314 1.00 72.88 187 LEU A O 1
ATOM 1460 N N . ARG A 1 188 ? 23.719 9.592 13.119 1.00 61.06 188 ARG A N 1
ATOM 1461 C CA . ARG A 1 188 ? 24.297 10.937 13.015 1.00 61.06 188 ARG A CA 1
ATOM 1462 C C . ARG A 1 188 ? 25.371 11.124 14.074 1.00 61.06 188 ARG A C 1
ATOM 1464 O O . ARG A 1 188 ? 26.358 11.808 13.740 1.00 61.06 188 ARG A O 1
#

Foldseek 3Di:
DPPDPLPQDLPAEDEDEQQQPAAEDEAEAPPQLRHAEYYYENHARHAEYHYYDQPQRSANAQHEAYYEHHARHAEYHDHALHNQQHLEYHDEHHARHAEYEAEHRHQQHHQDQRREYEDYNQQNYAEDAYPARHQQHHAEYEEYNHHQNHDYHYHNHPLHHDYYDYYNHHPVVVVVNVVSVVVVVVVD

InterPro domains:
  IPR032675 Leucine-rich repeat domain superfamily [G3DSA:3.80.10.10] (3-175)